Protein AF-A0A9X2XBE9-F1 (afdb_monomer_lite)

pLDDT: mean 87.56, std 12.22, range [35.25, 98.0]

Radius of gyration: 20.99 Å; chains: 1; bounding box: 51×31×58 Å

Foldseek 3Di:
DWAPLQLPFDDDPPTFADWFKWKDWPPRFIDTQHRRNDDDTDDPDDAQDKTWIAIDHDPPKDWSHDGTDIDGDHPDDDDDDTYIHGDAFEQEDECQQADPPALHGDPVNLVVLLVVLVVCVPSHLEYEYEHAYPDDPPVRSVSNSVSSVVSSQVSNVVVVDPYHRHYHYYYDHDDDDPDDSGDDPDD

Secondary structure (DSSP, 8-state):
-EE-TT-SSS--TTPPB--S-EEE-STT-EEE--TTS-------PPTT-EEEEEEEPPTTEEESS-SSEEEEPPSSPPP---EEEE-PEEEEE-GGGB-TTSSPBPHHHHHHHHHHHHHTTTT--EEEEEE-SS---HHHHHHHHHHHHHHHHHHHHHTT-SSPPEEEEEE------SS-SB-PPP-

Sequence (187 aa):
MYNDLNRNGVLDANEPGISGARVHAGMGLDVTTNENGRYTVECAAKPDTRIVVRLDLPAPYKSTTPNPVVVRVSDEMSVLLFGAALDPMQLRLWDETFRPGSIKLTNSALADLEKVVSMLRDGRSEVEIIYAGAERNPTLVLGRIRFVEEIVSALWRAQGEHWSLRITRQWRVEEHPPSMLLREPRP

Structure (mmCIF, N/CA/C/O backbone):
data_AF-A0A9X2XBE9-F1
#
_entry.id   AF-A0A9X2XBE9-F1
#
loop_
_atom_site.group_PDB
_atom_site.id
_atom_site.type_symbol
_atom_site.label_atom_id
_atom_site.label_alt_id
_atom_site.label_comp_id
_atom_site.label_asym_id
_atom_site.label_entity_id
_atom_site.label_seq_id
_atom_site.pdbx_PDB_ins_code
_atom_site.Cartn_x
_atom_site.Cartn_y
_atom_site.Cartn_z
_atom_site.occupancy
_atom_site.B_iso_or_equiv
_atom_site.auth_seq_id
_atom_site.auth_comp_id
_atom_site.auth_asym_id
_atom_site.auth_atom_id
_atom_site.pdbx_PDB_model_num
ATOM 1 N N . MET A 1 1 ? 5.656 -0.954 -16.568 1.00 94.00 1 MET A N 1
ATOM 2 C CA . MET A 1 1 ? 5.322 -0.448 -15.228 1.00 94.00 1 MET A CA 1
ATOM 3 C C . MET A 1 1 ? 3.956 -0.967 -14.854 1.00 94.00 1 MET A C 1
ATOM 5 O O . MET A 1 1 ? 3.081 -0.958 -15.712 1.00 94.00 1 MET A O 1
ATOM 9 N N . TYR A 1 2 ? 3.788 -1.428 -13.625 1.00 95.12 2 TYR A N 1
ATOM 10 C CA . TYR A 1 2 ? 2.564 -2.076 -13.174 1.00 95.12 2 TYR A CA 1
ATOM 11 C C . TYR A 1 2 ? 2.147 -1.575 -11.796 1.00 95.12 2 TYR A C 1
ATOM 13 O O . TYR A 1 2 ? 2.984 -1.120 -11.012 1.00 95.12 2 TYR A O 1
ATOM 21 N N . ASN A 1 3 ? 0.841 -1.621 -11.554 1.00 93.38 3 ASN A N 1
ATOM 22 C CA . ASN A 1 3 ? 0.240 -1.385 -10.258 1.00 93.38 3 ASN A CA 1
ATOM 23 C C . ASN A 1 3 ? 0.428 -2.645 -9.426 1.00 93.38 3 ASN A C 1
ATOM 25 O O . ASN A 1 3 ? -0.273 -3.628 -9.639 1.00 93.38 3 ASN A O 1
ATOM 29 N N . ASP A 1 4 ? 1.414 -2.599 -8.542 1.00 92.38 4 ASP A N 1
ATOM 30 C CA . ASP A 1 4 ? 1.784 -3.673 -7.634 1.00 92.38 4 ASP A CA 1
ATOM 31 C C . ASP A 1 4 ? 0.721 -3.778 -6.535 1.00 92.38 4 ASP A C 1
ATOM 33 O O . ASP A 1 4 ? 0.808 -3.159 -5.466 1.00 92.38 4 ASP A O 1
ATOM 37 N N . LEU A 1 5 ? -0.348 -4.502 -6.858 1.00 87.69 5 LEU A N 1
ATOM 38 C CA . LEU A 1 5 ? -1.578 -4.548 -6.082 1.00 87.69 5 LEU A CA 1
ATOM 39 C C . LEU A 1 5 ? -1.369 -5.252 -4.756 1.00 87.69 5 LEU A C 1
ATOM 41 O O . LEU A 1 5 ? -2.121 -4.985 -3.826 1.00 87.69 5 LEU A O 1
ATOM 45 N N . ASN A 1 6 ? -0.383 -6.137 -4.645 1.00 85.31 6 ASN A N 1
ATOM 46 C CA . ASN A 1 6 ? -0.073 -6.864 -3.415 1.00 85.31 6 ASN A CA 1
ATOM 47 C C . ASN A 1 6 ? 1.231 -6.389 -2.743 1.00 85.31 6 ASN A C 1
ATOM 49 O O . ASN A 1 6 ? 1.559 -6.859 -1.650 1.00 85.31 6 ASN A O 1
ATOM 53 N N . ARG A 1 7 ? 1.924 -5.416 -3.349 1.00 89.12 7 ARG A N 1
ATOM 54 C CA . ARG A 1 7 ? 3.155 -4.778 -2.861 1.00 89.12 7 ARG A CA 1
ATOM 55 C C . ARG A 1 7 ? 4.327 -5.752 -2.710 1.00 89.12 7 ARG A C 1
ATOM 57 O O . ARG A 1 7 ? 5.151 -5.573 -1.808 1.00 89.12 7 ARG A O 1
ATOM 64 N N . ASN A 1 8 ? 4.405 -6.781 -3.554 1.00 89.06 8 ASN A N 1
ATOM 65 C CA . ASN A 1 8 ? 5.462 -7.796 -3.500 1.00 89.06 8 ASN A CA 1
ATOM 66 C C . ASN A 1 8 ? 6.705 -7.441 -4.345 1.00 89.06 8 ASN A C 1
ATOM 68 O O . ASN A 1 8 ? 7.726 -8.125 -4.239 1.00 89.06 8 ASN A O 1
ATOM 72 N N . GLY A 1 9 ? 6.652 -6.373 -5.147 1.00 92.12 9 GLY A N 1
ATOM 73 C CA . GLY A 1 9 ? 7.750 -5.922 -6.001 1.00 92.12 9 GLY A CA 1
ATOM 74 C C . GLY A 1 9 ? 7.967 -6.768 -7.259 1.00 92.12 9 GLY A C 1
ATOM 75 O O . GLY A 1 9 ? 9.012 -6.642 -7.899 1.00 92.12 9 GLY A O 1
ATOM 76 N N . VAL A 1 10 ? 7.003 -7.610 -7.634 1.00 93.12 10 VAL A N 1
ATOM 77 C CA . VAL A 1 10 ? 7.029 -8.519 -8.790 1.00 93.12 10 VAL A CA 1
ATOM 78 C C . VAL A 1 10 ? 5.753 -8.322 -9.607 1.00 93.12 10 VAL A C 1
ATOM 80 O O . VAL A 1 10 ? 4.704 -8.078 -9.043 1.00 93.12 10 VAL A O 1
ATOM 83 N N . LEU A 1 11 ? 5.846 -8.388 -10.938 1.00 94.25 11 LEU A N 1
ATOM 84 C CA . LEU A 1 11 ? 4.671 -8.283 -11.805 1.00 94.25 11 LEU A CA 1
ATOM 85 C C . LEU A 1 11 ? 3.863 -9.585 -11.771 1.00 94.25 11 LEU A C 1
ATOM 87 O O . LEU A 1 11 ? 4.332 -10.606 -12.283 1.00 94.25 11 LEU A O 1
ATOM 91 N N . ASP A 1 12 ? 2.637 -9.519 -11.263 1.00 92.19 12 ASP A N 1
ATOM 92 C CA . ASP A 1 12 ? 1.672 -10.618 -11.284 1.00 92.19 12 ASP A CA 1
ATOM 93 C C . ASP A 1 12 ? 0.662 -10.499 -12.447 1.00 92.19 12 ASP A C 1
ATOM 95 O O . ASP A 1 12 ? 0.398 -9.425 -12.986 1.00 92.19 12 ASP A O 1
ATOM 99 N N . ALA A 1 13 ? 0.053 -11.622 -12.852 1.00 88.56 13 ALA A N 1
ATOM 100 C CA . ALA A 1 13 ? -0.793 -11.702 -14.056 1.00 88.56 13 ALA A CA 1
ATOM 101 C C . ALA A 1 13 ? -2.026 -10.772 -14.053 1.00 88.56 13 ALA A C 1
ATOM 103 O O . ALA A 1 13 ? -2.544 -10.441 -15.118 1.00 88.56 13 ALA A O 1
ATOM 104 N N . ASN A 1 14 ? -2.490 -10.359 -12.871 1.00 86.56 14 ASN A N 1
ATOM 105 C CA . ASN A 1 14 ? -3.687 -9.534 -12.686 1.00 86.56 14 ASN A CA 1
ATOM 106 C C . ASN A 1 14 ? -3.359 -8.079 -12.315 1.00 86.56 14 ASN A C 1
ATOM 108 O O . ASN A 1 14 ? -4.244 -7.341 -11.882 1.00 86.56 14 ASN A O 1
ATOM 112 N N . GLU A 1 15 ? -2.101 -7.666 -12.450 1.00 92.00 15 GLU A N 1
ATOM 113 C CA . GLU A 1 15 ? -1.667 -6.316 -12.111 1.00 92.00 15 GLU A CA 1
ATOM 114 C C . GLU A 1 15 ? -1.725 -5.396 -13.336 1.00 92.00 15 GLU A C 1
ATOM 116 O O . GLU A 1 15 ? -1.032 -5.629 -14.333 1.00 92.00 15 GLU A O 1
ATOM 121 N N . PRO A 1 16 ? -2.568 -4.347 -13.304 1.00 92.56 16 PRO A N 1
ATOM 122 C CA . PRO A 1 16 ? -2.737 -3.463 -14.445 1.00 92.56 16 PRO A CA 1
ATOM 123 C C . PRO A 1 16 ? -1.520 -2.556 -14.631 1.00 92.56 16 PRO A C 1
ATOM 125 O O . PRO A 1 16 ? -0.753 -2.289 -13.708 1.00 92.56 16 PRO A O 1
ATOM 128 N N . GLY A 1 17 ? -1.358 -2.020 -15.838 1.00 94.19 17 GLY A N 1
ATOM 129 C CA . GLY A 1 17 ? -0.353 -0.997 -16.100 1.00 94.19 17 GLY A CA 1
ATOM 130 C C . GLY A 1 17 ? -0.680 0.341 -15.431 1.00 94.19 17 GLY A C 1
ATOM 131 O O . GLY A 1 17 ? -1.844 0.676 -15.228 1.00 94.19 17 GLY A O 1
ATOM 132 N N . ILE A 1 18 ? 0.352 1.135 -15.132 1.00 94.06 18 ILE A N 1
ATOM 133 C CA . ILE A 1 18 ? 0.186 2.519 -14.660 1.00 94.06 18 ILE A CA 1
ATOM 134 C C . ILE A 1 18 ? 0.543 3.491 -15.782 1.00 94.06 18 ILE A C 1
ATOM 136 O O . ILE A 1 18 ? 1.690 3.532 -16.233 1.00 94.06 18 ILE A O 1
ATOM 140 N N . SER A 1 19 ? -0.431 4.299 -16.191 1.00 94.94 19 SER A N 1
ATOM 141 C CA . SER A 1 19 ? -0.271 5.368 -17.182 1.00 94.94 19 SER A CA 1
ATOM 142 C C . SER A 1 19 ? 0.306 6.648 -16.576 1.00 94.94 19 SER A C 1
ATOM 144 O O . SER A 1 19 ? 0.111 6.926 -15.392 1.00 94.94 19 SER A O 1
ATOM 146 N N . GLY A 1 20 ? 0.987 7.454 -17.394 1.00 94.69 20 GLY A N 1
ATOM 147 C CA . GLY A 1 20 ? 1.399 8.811 -17.024 1.00 94.69 20 GLY A CA 1
ATOM 148 C C . GLY A 1 20 ? 2.655 8.915 -16.151 1.00 94.69 20 GLY A C 1
ATOM 149 O O . GLY A 1 20 ? 3.019 10.020 -15.751 1.00 94.69 20 GLY A O 1
ATOM 150 N N . ALA A 1 21 ? 3.343 7.810 -15.862 1.00 95.31 21 ALA A N 1
ATOM 151 C CA . ALA A 1 21 ? 4.618 7.848 -15.153 1.00 95.31 21 ALA A CA 1
ATOM 152 C C . ALA A 1 21 ? 5.744 8.279 -16.093 1.00 95.31 21 ALA A C 1
ATOM 154 O O . ALA A 1 21 ? 5.842 7.779 -17.216 1.00 95.31 21 ALA A O 1
ATOM 155 N N . ARG A 1 22 ? 6.612 9.186 -15.631 1.00 95.62 22 ARG A N 1
ATOM 156 C CA . ARG A 1 22 ? 7.767 9.644 -16.412 1.00 95.62 22 ARG A CA 1
ATOM 157 C C . ARG A 1 22 ? 8.983 8.777 -16.117 1.00 95.62 22 ARG A C 1
ATOM 159 O O . ARG A 1 22 ? 9.351 8.577 -14.961 1.00 95.62 22 ARG A O 1
ATOM 166 N N . VAL A 1 23 ? 9.606 8.270 -17.172 1.00 95.06 23 VAL A N 1
ATOM 167 C CA . VAL A 1 23 ? 10.821 7.459 -17.128 1.00 95.06 23 VAL A CA 1
ATOM 168 C C . VAL A 1 23 ? 11.971 8.301 -17.654 1.00 95.06 23 VAL A C 1
ATOM 170 O O . VAL A 1 23 ? 11.944 8.721 -18.806 1.00 95.06 23 VAL A O 1
ATOM 173 N N . HIS A 1 24 ? 12.979 8.501 -16.813 1.00 93.88 24 HIS A N 1
ATOM 174 C CA . HIS A 1 24 ? 14.197 9.238 -17.122 1.00 93.88 24 HIS A CA 1
ATOM 175 C C . HIS A 1 24 ? 15.347 8.245 -17.255 1.00 93.88 24 HIS A C 1
ATOM 177 O O . HIS A 1 24 ? 15.748 7.642 -16.260 1.00 93.88 24 HIS A O 1
ATOM 183 N N . ALA A 1 25 ? 15.885 8.063 -18.456 1.00 89.69 25 ALA A N 1
ATOM 184 C CA . ALA A 1 25 ? 16.880 7.032 -18.763 1.00 89.69 25 ALA A CA 1
ATOM 185 C C . ALA A 1 25 ? 18.279 7.603 -19.057 1.00 89.69 25 ALA A C 1
ATOM 187 O O . ALA A 1 25 ? 19.034 7.068 -19.869 1.00 89.69 25 ALA A O 1
ATOM 188 N N . GLY A 1 26 ? 18.629 8.702 -18.381 1.00 82.50 26 GLY A N 1
ATOM 189 C CA . GLY A 1 26 ? 19.879 9.427 -18.602 1.00 82.50 26 GLY A CA 1
ATOM 190 C C . GLY A 1 26 ? 19.928 10.134 -19.961 1.00 82.50 26 GLY A C 1
ATOM 191 O O . GLY A 1 26 ? 19.061 9.962 -20.809 1.00 82.50 26 GLY A O 1
ATOM 192 N N . MET A 1 27 ? 20.943 10.980 -20.160 1.00 75.38 27 MET A N 1
ATOM 193 C CA . MET A 1 27 ? 21.210 11.662 -21.444 1.00 75.38 27 MET A CA 1
ATOM 194 C C . MET A 1 27 ? 20.025 12.477 -22.017 1.00 75.38 27 MET A C 1
ATOM 196 O O . MET A 1 27 ? 19.969 12.710 -23.218 1.00 75.38 27 MET A O 1
ATOM 200 N N . GLY A 1 28 ? 19.092 12.925 -21.167 1.00 78.31 28 GLY A N 1
ATOM 201 C CA . GLY A 1 28 ? 17.896 13.672 -21.584 1.00 78.31 28 GLY A CA 1
ATOM 202 C C . GLY A 1 28 ? 16.789 12.816 -22.213 1.00 78.31 28 GLY A C 1
ATOM 203 O O . GLY A 1 28 ? 15.875 13.367 -22.820 1.00 78.31 28 GLY A O 1
ATOM 204 N N . LEU A 1 29 ? 16.873 11.488 -22.098 1.00 84.06 29 LEU A N 1
ATOM 205 C CA . LEU A 1 29 ? 15.866 10.563 -22.606 1.00 84.06 29 LEU A CA 1
ATOM 206 C C . LEU A 1 29 ? 14.723 10.419 -21.600 1.00 84.06 29 LEU A C 1
ATOM 208 O O . LEU A 1 29 ? 14.830 9.662 -20.630 1.00 84.06 29 LEU A O 1
ATOM 212 N N . ASP A 1 30 ? 13.631 11.126 -21.880 1.00 91.38 30 ASP A N 1
ATOM 213 C CA . ASP A 1 30 ? 12.431 11.142 -21.054 1.00 91.38 30 ASP A CA 1
ATOM 214 C C . ASP A 1 30 ? 11.234 10.618 -21.853 1.00 91.38 30 ASP A C 1
ATOM 216 O O . ASP A 1 30 ? 10.893 11.144 -22.912 1.00 91.38 30 ASP A O 1
ATOM 220 N N . VAL A 1 31 ? 10.570 9.584 -21.336 1.00 95.00 31 VAL A N 1
ATOM 221 C CA . VAL A 1 31 ? 9.348 9.020 -21.932 1.00 95.00 31 VAL A CA 1
ATOM 222 C C . VAL A 1 31 ? 8.257 8.875 -20.883 1.00 95.00 31 VAL A C 1
ATOM 224 O O . VAL A 1 31 ? 8.526 8.879 -19.685 1.00 95.00 31 VAL A O 1
ATOM 227 N N . THR A 1 32 ? 7.007 8.762 -21.321 1.00 96.00 32 THR A N 1
ATOM 228 C CA . THR A 1 32 ? 5.857 8.572 -20.428 1.00 96.00 32 THR A CA 1
ATOM 229 C C . THR A 1 32 ? 5.217 7.218 -20.691 1.00 96.00 32 THR A C 1
ATOM 231 O O . THR A 1 32 ? 5.114 6.792 -21.842 1.00 96.00 32 THR A O 1
ATOM 234 N N . THR A 1 33 ? 4.809 6.526 -19.631 1.00 96.69 33 THR A N 1
ATOM 235 C CA . THR A 1 33 ? 4.094 5.258 -19.765 1.00 96.69 33 THR A CA 1
ATOM 236 C C . THR A 1 33 ? 2.726 5.466 -20.408 1.00 96.69 33 THR A C 1
ATOM 238 O O . THR A 1 33 ? 2.011 6.419 -20.094 1.00 96.69 33 THR A O 1
ATOM 241 N N . ASN A 1 34 ? 2.354 4.564 -21.316 1.00 95.88 34 ASN A N 1
ATOM 242 C CA . ASN A 1 34 ? 1.028 4.569 -21.930 1.00 95.88 34 ASN A CA 1
ATOM 243 C C . ASN A 1 34 ? -0.044 3.980 -20.994 1.00 95.88 34 ASN A C 1
ATOM 245 O O . ASN A 1 34 ? 0.253 3.561 -19.877 1.00 95.88 34 ASN A O 1
ATOM 249 N N . GLU A 1 35 ? -1.282 3.880 -21.481 1.00 94.12 35 GLU A N 1
ATOM 250 C CA . GLU A 1 35 ? -2.437 3.339 -20.742 1.00 94.12 35 GLU A CA 1
ATOM 251 C C . GLU A 1 35 ? -2.203 1.940 -20.151 1.00 94.12 35 GLU A C 1
ATOM 253 O O . GLU A 1 35 ? -2.732 1.617 -19.095 1.00 94.12 35 GLU A O 1
ATOM 258 N N . ASN A 1 36 ? -1.347 1.136 -20.787 1.00 94.31 36 ASN A N 1
ATOM 259 C CA . ASN A 1 36 ? -0.982 -0.208 -20.338 1.00 94.31 36 ASN A CA 1
ATOM 260 C C . ASN A 1 36 ? 0.325 -0.235 -19.529 1.00 94.31 36 ASN A C 1
ATOM 262 O O . ASN A 1 36 ? 0.920 -1.296 -19.341 1.00 94.31 36 ASN A O 1
ATOM 266 N N . GLY A 1 37 ? 0.835 0.920 -19.095 1.00 95.12 37 GLY A N 1
ATOM 267 C CA . GLY A 1 37 ? 2.080 1.034 -18.339 1.00 95.12 37 GLY A CA 1
ATOM 268 C C . GLY A 1 37 ? 3.347 0.697 -19.129 1.00 95.12 37 GLY A C 1
ATOM 269 O O . GLY A 1 37 ? 4.418 0.515 -18.538 1.00 95.12 37 GLY A O 1
ATOM 270 N N . ARG A 1 38 ? 3.257 0.584 -20.459 1.00 95.88 38 ARG A N 1
ATOM 271 C CA . ARG A 1 38 ? 4.398 0.295 -21.338 1.00 95.88 38 ARG A CA 1
ATOM 272 C C . ARG A 1 38 ? 5.122 1.584 -21.706 1.00 95.88 38 ARG A C 1
ATOM 274 O O . ARG A 1 38 ? 4.502 2.631 -21.859 1.00 95.88 38 ARG A O 1
ATOM 281 N N . TYR A 1 39 ? 6.431 1.480 -21.877 1.00 94.56 39 TYR A N 1
ATOM 282 C CA . TYR A 1 39 ? 7.299 2.553 -22.345 1.00 94.56 39 TYR A CA 1
ATOM 283 C C . TYR A 1 39 ? 8.453 1.943 -23.142 1.00 94.56 39 TYR A C 1
ATOM 285 O O . TYR A 1 39 ? 8.741 0.749 -23.036 1.00 94.56 39 TYR A O 1
ATOM 293 N N . THR A 1 40 ? 9.114 2.750 -23.961 1.00 93.38 40 THR A N 1
ATOM 294 C CA . THR A 1 40 ? 10.304 2.342 -24.711 1.00 93.38 40 THR A CA 1
ATOM 295 C C . THR A 1 40 ? 11.242 3.527 -24.765 1.00 93.38 40 THR A C 1
ATOM 297 O O . THR A 1 40 ? 10.805 4.639 -25.038 1.00 93.38 40 THR A O 1
ATOM 300 N N . VAL A 1 41 ? 12.511 3.289 -24.455 1.00 89.94 41 VAL A N 1
ATOM 301 C CA . VAL A 1 41 ? 13.565 4.295 -24.538 1.00 89.94 41 VAL A CA 1
ATOM 302 C C . VAL A 1 41 ? 14.552 3.829 -25.590 1.00 89.94 41 VAL A C 1
ATOM 304 O O . VAL A 1 41 ? 15.154 2.766 -25.443 1.00 89.94 41 VAL A O 1
ATOM 307 N N . GLU A 1 42 ? 14.742 4.639 -26.622 1.00 88.38 42 GLU A N 1
ATOM 308 C CA . GLU A 1 42 ? 15.812 4.437 -27.590 1.00 88.38 42 GLU A CA 1
ATOM 309 C C . GLU A 1 42 ? 17.106 5.021 -27.019 1.00 88.38 42 GLU A C 1
ATOM 311 O O . GLU A 1 42 ? 17.259 6.234 -26.886 1.00 88.38 42 GLU A O 1
ATOM 316 N N . CYS A 1 43 ? 18.029 4.147 -26.618 1.00 83.38 43 CYS A N 1
ATOM 317 C CA . CYS A 1 43 ? 19.303 4.547 -26.036 1.00 83.38 43 CYS A CA 1
ATOM 318 C C . CYS A 1 43 ? 20.424 4.368 -27.062 1.00 83.38 43 CYS A C 1
ATOM 320 O O . CYS A 1 43 ? 20.723 3.251 -27.468 1.00 83.38 43 CYS A O 1
ATOM 322 N N . ALA A 1 44 ? 21.079 5.465 -27.446 1.00 83.94 44 ALA A N 1
ATOM 323 C CA . ALA A 1 44 ? 22.228 5.444 -28.357 1.00 83.94 44 ALA A CA 1
ATOM 324 C C . ALA A 1 44 ? 23.575 5.200 -27.641 1.00 83.94 44 ALA A C 1
ATOM 326 O O . ALA A 1 44 ? 24.642 5.374 -28.235 1.00 83.94 44 ALA A O 1
ATOM 327 N N . ALA A 1 45 ? 23.554 4.861 -26.349 1.00 86.00 45 ALA A N 1
ATOM 328 C CA . ALA A 1 45 ? 24.769 4.570 -25.599 1.00 86.00 45 ALA A CA 1
ATOM 329 C C . ALA A 1 45 ? 25.420 3.270 -26.090 1.00 86.00 45 ALA A C 1
ATOM 331 O O . ALA A 1 45 ? 24.749 2.348 -26.549 1.00 86.00 45 ALA A O 1
ATOM 332 N N . LYS A 1 46 ? 26.748 3.185 -25.966 1.00 88.69 46 LYS A N 1
ATOM 333 C CA . LYS A 1 46 ? 27.478 1.968 -26.332 1.00 88.69 46 LYS A CA 1
ATOM 334 C C . LYS A 1 46 ? 27.103 0.812 -25.392 1.00 88.69 46 LYS A C 1
ATOM 336 O O . LYS A 1 46 ? 26.876 1.070 -24.204 1.00 88.69 46 LYS A O 1
ATOM 341 N N . PRO A 1 47 ? 27.139 -0.438 -25.872 1.00 90.00 47 PRO A N 1
ATOM 342 C CA . PRO A 1 47 ? 27.087 -1.623 -25.019 1.00 90.00 47 PRO A CA 1
ATOM 343 C C . PRO A 1 47 ? 28.078 -1.524 -23.849 1.00 90.00 47 PRO A C 1
ATOM 345 O O . PRO A 1 47 ? 29.093 -0.830 -23.941 1.00 90.00 47 PRO A O 1
ATOM 348 N N . ASP A 1 48 ? 27.747 -2.159 -22.726 1.00 89.25 48 ASP A N 1
ATOM 349 C CA . ASP A 1 48 ? 28.452 -2.079 -21.437 1.00 89.25 48 ASP A CA 1
ATOM 350 C C . ASP A 1 48 ? 28.436 -0.705 -20.734 1.00 89.25 48 ASP A C 1
ATOM 352 O O . ASP A 1 48 ? 28.873 -0.594 -19.581 1.00 89.25 48 ASP A O 1
ATOM 356 N N . THR A 1 49 ? 27.863 0.339 -21.346 1.00 91.12 49 THR A N 1
ATOM 357 C CA . THR A 1 49 ? 27.652 1.626 -20.665 1.00 91.12 49 THR A CA 1
ATOM 358 C C . THR A 1 49 ? 26.649 1.451 -19.528 1.00 91.12 49 THR A C 1
ATOM 360 O O . THR A 1 49 ? 25.573 0.883 -19.710 1.00 91.12 49 THR A O 1
ATOM 363 N N . ARG A 1 50 ? 26.974 1.962 -18.336 1.00 91.56 50 ARG A N 1
ATOM 364 C CA . ARG A 1 50 ? 26.024 2.029 -17.219 1.00 91.56 50 ARG A CA 1
ATOM 365 C C . ARG A 1 50 ? 25.209 3.312 -17.307 1.00 91.56 50 ARG A C 1
ATOM 367 O O . A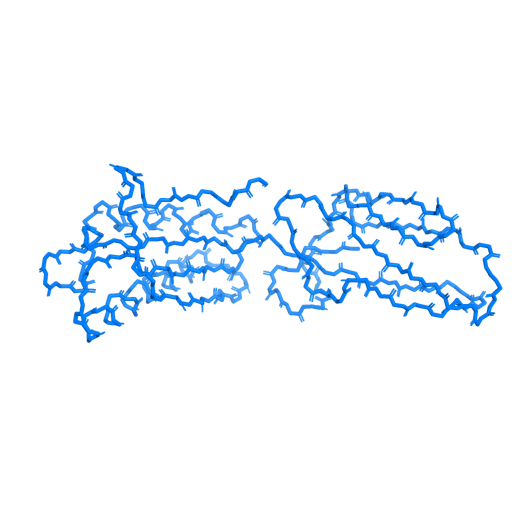RG A 1 50 ? 25.781 4.398 -17.281 1.00 91.56 50 ARG A O 1
ATOM 374 N N . ILE A 1 51 ? 23.891 3.175 -17.346 1.00 91.06 51 ILE A N 1
ATOM 375 C CA . ILE A 1 51 ? 22.942 4.287 -17.293 1.00 91.06 51 ILE A CA 1
ATOM 376 C C . ILE A 1 51 ? 22.081 4.185 -16.035 1.00 91.06 51 ILE A C 1
ATOM 378 O O . ILE A 1 51 ? 21.835 3.094 -15.517 1.00 91.06 51 ILE A O 1
ATOM 382 N N . VAL A 1 52 ? 21.632 5.331 -15.531 1.00 92.25 52 VAL A N 1
ATOM 383 C CA . VAL A 1 52 ? 20.674 5.401 -14.424 1.00 92.25 52 VAL A CA 1
ATOM 384 C C . VAL A 1 52 ? 19.287 5.593 -15.015 1.00 92.25 52 VAL A C 1
ATOM 386 O O . VAL A 1 52 ? 19.071 6.537 -15.774 1.00 92.25 52 VAL A O 1
ATOM 389 N N . VAL A 1 53 ? 18.357 4.716 -14.648 1.00 93.06 53 VAL A N 1
ATOM 390 C CA . VAL A 1 53 ? 16.942 4.840 -14.992 1.00 93.06 53 VAL A CA 1
ATOM 391 C C . VAL A 1 53 ? 16.165 5.186 -13.728 1.00 93.06 53 VAL A C 1
ATOM 393 O O . VAL A 1 53 ? 16.256 4.491 -12.715 1.00 93.06 53 VAL A O 1
ATOM 396 N N . ARG A 1 54 ? 15.423 6.288 -13.774 1.00 93.50 54 ARG A N 1
ATOM 397 C CA . ARG A 1 54 ? 14.659 6.842 -12.653 1.00 93.50 54 ARG A CA 1
ATOM 398 C C . ARG A 1 54 ? 13.206 7.030 -13.062 1.00 93.50 54 ARG A C 1
ATOM 400 O O . ARG A 1 54 ? 12.932 7.442 -14.187 1.00 93.50 54 ARG A O 1
ATOM 407 N N . LEU A 1 55 ? 12.292 6.775 -12.134 1.00 93.56 55 LEU A N 1
ATOM 408 C CA . LEU A 1 55 ? 10.867 7.026 -12.317 1.00 93.56 55 LEU A CA 1
ATOM 409 C C . LEU A 1 55 ? 10.415 8.239 -11.519 1.00 93.56 55 LEU A C 1
ATOM 411 O O . LEU A 1 55 ? 10.713 8.336 -10.326 1.00 93.56 55 LEU A O 1
ATOM 415 N N . ASP A 1 56 ? 9.614 9.077 -12.165 1.00 93.69 56 ASP A N 1
ATOM 416 C CA . ASP A 1 56 ? 8.716 10.022 -11.514 1.00 93.69 56 ASP A CA 1
ATOM 417 C C . ASP A 1 56 ? 7.285 9.489 -11.618 1.00 93.69 56 ASP A C 1
ATOM 419 O O . ASP A 1 56 ? 6.705 9.387 -12.703 1.00 93.69 56 ASP A O 1
ATOM 423 N N . LEU A 1 57 ? 6.739 9.106 -10.465 1.00 93.06 57 LEU A N 1
ATOM 424 C CA . LEU A 1 57 ? 5.420 8.496 -10.341 1.00 93.06 57 LEU A CA 1
ATOM 425 C C . LEU A 1 57 ? 4.341 9.574 -10.185 1.00 93.06 57 LEU A C 1
ATOM 427 O O . LEU A 1 57 ? 4.562 10.535 -9.441 1.00 93.06 57 LEU A O 1
ATOM 431 N N . PRO A 1 58 ? 3.165 9.423 -10.819 1.00 89.75 58 PRO A N 1
ATOM 432 C CA . PRO A 1 58 ? 2.028 10.275 -10.510 1.00 89.75 58 PRO A CA 1
ATOM 433 C C . PRO A 1 58 ? 1.574 10.019 -9.069 1.00 89.75 58 PRO A C 1
ATOM 435 O O . PRO A 1 58 ? 1.514 8.873 -8.616 1.00 89.75 58 PRO A O 1
ATOM 438 N N . ALA A 1 59 ? 1.227 11.080 -8.342 1.00 85.69 59 ALA A N 1
ATOM 439 C CA . ALA A 1 59 ? 0.573 10.919 -7.050 1.00 85.69 59 ALA A CA 1
ATOM 440 C C . ALA A 1 59 ? -0.752 10.144 -7.231 1.00 85.69 59 ALA A C 1
ATOM 442 O O . ALA A 1 59 ? -1.434 10.342 -8.240 1.00 85.69 59 ALA A O 1
ATOM 443 N N . PRO A 1 60 ? -1.133 9.260 -6.292 1.00 88.38 60 PRO A N 1
ATOM 444 C CA . PRO A 1 60 ? -0.492 8.973 -5.005 1.00 88.38 60 PRO A CA 1
ATOM 445 C C . PRO A 1 60 ? 0.363 7.683 -5.021 1.00 88.38 60 PRO A C 1
ATOM 447 O O . PRO A 1 60 ? 0.439 6.977 -4.015 1.00 88.38 60 PRO A O 1
ATOM 450 N N . TYR A 1 61 ? 0.972 7.317 -6.155 1.00 90.25 61 TYR A N 1
ATOM 451 C CA . TYR A 1 61 ? 1.775 6.094 -6.253 1.00 90.25 61 TYR A CA 1
ATOM 452 C C . TYR A 1 61 ? 3.159 6.236 -5.607 1.00 90.25 61 TYR A C 1
ATOM 454 O O . TYR A 1 61 ? 3.825 7.270 -5.713 1.00 90.25 61 TYR A O 1
ATOM 462 N N . LYS A 1 62 ? 3.635 5.143 -5.003 1.00 91.38 62 LYS A N 1
ATOM 463 C CA . LYS A 1 62 ? 5.010 4.957 -4.522 1.00 91.38 62 LYS A CA 1
ATOM 464 C C . LYS A 1 62 ? 5.627 3.716 -5.139 1.00 91.38 62 LYS A C 1
ATOM 466 O O . LYS A 1 62 ? 4.943 2.725 -5.370 1.00 91.38 62 LYS A O 1
ATOM 471 N N . SER A 1 63 ? 6.932 3.776 -5.379 1.00 93.81 63 SER A N 1
ATOM 472 C CA . SER A 1 63 ? 7.685 2.668 -5.964 1.00 93.81 63 SER A CA 1
ATOM 473 C C . SER A 1 63 ? 7.741 1.499 -4.985 1.00 93.81 63 SER A C 1
ATOM 475 O O . SER A 1 63 ? 8.074 1.697 -3.817 1.00 93.81 63 SER A O 1
ATOM 477 N N . THR A 1 64 ? 7.452 0.295 -5.466 1.00 93.62 64 THR A N 1
ATOM 478 C CA . THR A 1 64 ? 7.638 -0.962 -4.724 1.00 93.62 64 THR A CA 1
ATOM 479 C C . THR A 1 64 ? 8.867 -1.729 -5.210 1.00 93.62 64 THR A C 1
ATOM 481 O O . THR A 1 64 ? 9.450 -2.512 -4.466 1.00 93.62 64 THR A O 1
ATOM 484 N N . THR A 1 65 ? 9.336 -1.433 -6.423 1.00 95.06 65 THR A N 1
ATOM 485 C CA . THR A 1 65 ? 10.659 -1.830 -6.923 1.00 95.06 65 THR A CA 1
ATOM 486 C C . THR A 1 65 ? 11.716 -0.759 -6.619 1.00 95.06 65 THR A C 1
ATOM 488 O O . THR A 1 65 ? 11.354 0.397 -6.371 1.00 95.06 65 THR A O 1
ATOM 491 N N . PRO A 1 66 ? 13.026 -1.075 -6.679 1.00 95.25 66 PRO A N 1
ATOM 492 C CA . PRO A 1 66 ? 14.074 -0.065 -6.549 1.00 95.25 66 PRO A CA 1
ATOM 493 C C . PRO A 1 66 ? 13.894 1.092 -7.546 1.00 95.25 66 PRO A C 1
ATOM 495 O O . PRO A 1 66 ? 13.605 0.875 -8.721 1.00 95.25 66 PRO A O 1
ATOM 498 N N . ASN A 1 67 ? 14.066 2.326 -7.073 1.00 93.69 67 ASN A N 1
ATOM 499 C CA . ASN A 1 67 ? 14.035 3.538 -7.890 1.00 93.69 67 ASN A CA 1
ATOM 500 C C . ASN A 1 67 ? 14.972 4.587 -7.253 1.00 93.69 67 ASN A C 1
ATOM 502 O O . ASN A 1 67 ? 14.709 4.996 -6.120 1.00 93.69 67 ASN A O 1
ATOM 506 N N . PRO A 1 68 ? 16.050 5.027 -7.933 1.00 94.12 68 PRO A N 1
ATOM 507 C CA . PRO A 1 68 ? 16.447 4.669 -9.300 1.00 94.12 68 PRO A CA 1
ATOM 508 C C . PRO A 1 68 ? 17.108 3.283 -9.406 1.00 94.12 68 PRO A C 1
ATOM 510 O O . PRO A 1 68 ? 17.536 2.704 -8.409 1.00 94.12 68 PRO A O 1
ATOM 513 N N . VAL A 1 69 ? 17.247 2.781 -10.636 1.00 93.31 69 VAL A N 1
ATOM 514 C CA . VAL A 1 69 ? 18.023 1.574 -10.970 1.00 93.31 69 VAL A CA 1
ATOM 515 C C . VAL A 1 69 ? 19.207 1.915 -11.867 1.00 93.31 69 VAL A C 1
ATOM 517 O O . VAL A 1 69 ? 19.138 2.819 -12.698 1.00 93.31 69 VAL A O 1
ATOM 520 N N . VAL A 1 70 ? 20.301 1.170 -11.718 1.00 92.56 70 VAL A N 1
ATOM 521 C CA . VAL A 1 70 ? 21.455 1.244 -12.621 1.00 92.56 70 VAL A CA 1
ATOM 522 C C . VAL A 1 70 ? 21.396 0.058 -13.566 1.00 92.56 70 VAL A C 1
ATOM 524 O O . VAL A 1 70 ? 21.362 -1.088 -13.122 1.00 92.56 70 VAL A O 1
ATOM 527 N N . VAL A 1 71 ? 21.412 0.333 -14.864 1.00 90.88 71 VAL A N 1
ATOM 528 C CA . VAL A 1 71 ? 21.299 -0.676 -15.917 1.00 90.88 71 VAL A CA 1
ATOM 529 C C . VAL A 1 71 ? 22.542 -0.619 -16.780 1.00 90.88 71 VAL A C 1
ATOM 531 O O . VAL A 1 71 ? 23.058 0.455 -17.087 1.00 90.88 71 VAL A O 1
ATOM 534 N N . ARG A 1 72 ? 23.048 -1.790 -17.151 1.00 91.44 72 ARG A N 1
ATOM 535 C CA . ARG A 1 72 ? 24.103 -1.915 -18.148 1.00 91.44 72 ARG A CA 1
ATOM 536 C C . ARG A 1 72 ? 23.441 -2.072 -19.511 1.00 91.44 72 ARG A C 1
ATOM 538 O O . ARG A 1 72 ? 22.643 -2.985 -19.682 1.00 91.44 72 ARG A O 1
ATOM 545 N N . VAL A 1 73 ? 23.774 -1.193 -20.448 1.00 88.25 73 VAL A N 1
ATOM 546 C CA . VAL A 1 73 ? 23.265 -1.252 -21.819 1.00 88.25 73 VAL A CA 1
ATOM 547 C C . VAL A 1 73 ? 23.783 -2.522 -22.489 1.00 88.25 73 VAL A C 1
ATOM 549 O O . VAL A 1 73 ? 24.977 -2.819 -22.432 1.00 88.25 73 VAL A O 1
ATOM 552 N N . SER A 1 74 ? 22.865 -3.271 -23.087 1.00 87.44 74 SER A N 1
ATOM 553 C CA . SER A 1 74 ? 23.126 -4.475 -23.874 1.00 87.44 74 SER A CA 1
ATOM 554 C C . SER A 1 74 ? 23.112 -4.163 -25.370 1.00 87.44 74 SER A C 1
ATOM 556 O O . SER A 1 74 ? 22.550 -3.152 -25.784 1.00 87.44 74 SER A O 1
ATOM 558 N N . ASP A 1 75 ? 23.682 -5.058 -26.178 1.00 85.19 75 ASP A N 1
ATOM 559 C CA . ASP A 1 75 ? 23.526 -5.041 -27.643 1.00 85.19 75 ASP A CA 1
ATOM 560 C C . ASP A 1 75 ? 22.076 -5.312 -28.088 1.00 85.19 75 ASP A C 1
ATOM 562 O O . ASP A 1 75 ? 21.673 -4.967 -29.197 1.00 85.19 75 ASP A O 1
ATOM 566 N N . GLU A 1 76 ? 21.286 -5.927 -27.208 1.00 86.31 76 GLU A N 1
ATOM 567 C CA . GLU A 1 76 ? 19.880 -6.266 -27.416 1.00 86.31 76 GLU A CA 1
ATOM 568 C C . GLU A 1 76 ? 18.946 -5.398 -26.560 1.00 86.31 76 GLU A C 1
ATOM 570 O O . GLU A 1 76 ? 19.376 -4.604 -25.719 1.00 86.31 76 GLU A O 1
ATOM 575 N N . MET A 1 77 ? 17.635 -5.574 -26.738 1.00 85.50 77 MET A N 1
ATOM 576 C CA . MET A 1 77 ? 16.628 -4.887 -25.935 1.00 85.50 77 MET A CA 1
ATOM 577 C C . MET A 1 77 ? 16.646 -5.378 -24.480 1.00 85.50 77 MET A C 1
ATOM 579 O O . MET A 1 77 ? 16.404 -6.547 -24.194 1.00 85.50 77 MET A O 1
ATOM 583 N N . SER A 1 78 ? 16.857 -4.454 -23.543 1.00 86.69 78 SER A N 1
ATOM 584 C CA . SER A 1 78 ? 16.681 -4.699 -22.110 1.00 86.69 78 SER A CA 1
ATOM 585 C C . SER A 1 78 ? 15.226 -4.468 -21.687 1.00 86.69 78 SER A C 1
ATOM 587 O O . SER A 1 78 ? 14.629 -3.447 -22.031 1.00 86.69 78 SER A O 1
ATOM 589 N N . VAL A 1 79 ? 14.664 -5.381 -20.888 1.00 89.94 79 VAL A N 1
ATOM 590 C CA . VAL A 1 79 ? 13.339 -5.210 -20.268 1.00 89.94 79 VAL A CA 1
ATOM 591 C C . VAL A 1 79 ? 13.511 -4.794 -18.814 1.00 89.94 79 VAL A C 1
ATOM 593 O O . VAL A 1 79 ? 14.143 -5.493 -18.027 1.00 89.94 79 VAL A O 1
ATOM 596 N N . LEU A 1 80 ? 12.913 -3.662 -18.451 1.00 92.19 80 LEU A N 1
ATOM 597 C CA . LEU A 1 80 ? 12.858 -3.172 -17.079 1.00 92.19 80 LEU A CA 1
ATOM 598 C C . LEU A 1 80 ? 11.401 -3.165 -16.620 1.00 92.19 80 LEU A C 1
ATOM 600 O O . LEU A 1 80 ? 10.531 -2.568 -17.259 1.00 92.19 80 LEU A O 1
ATOM 604 N N . LEU A 1 81 ? 11.140 -3.850 -15.512 1.00 94.75 81 LEU A N 1
ATOM 605 C CA . LEU A 1 81 ? 9.834 -3.882 -14.872 1.00 94.75 81 LEU A CA 1
ATOM 606 C C . LEU A 1 81 ? 9.906 -3.048 -13.600 1.00 94.75 81 LEU A C 1
ATOM 608 O O . LEU A 1 81 ? 10.769 -3.260 -12.754 1.00 94.75 81 LEU A O 1
ATOM 612 N N . PHE A 1 82 ? 8.990 -2.096 -13.495 1.00 95.81 82 PHE A N 1
ATOM 613 C CA . PHE A 1 82 ? 8.856 -1.234 -12.335 1.00 95.81 82 PHE A CA 1
ATOM 614 C C . PHE A 1 82 ? 7.469 -1.401 -11.735 1.00 95.81 82 PHE A C 1
ATOM 616 O O . PHE A 1 82 ? 6.476 -1.226 -12.451 1.00 95.81 82 PHE A O 1
ATOM 623 N N . GLY A 1 83 ? 7.436 -1.721 -10.448 1.00 95.31 83 GLY A N 1
ATOM 624 C CA . GLY A 1 83 ? 6.228 -1.825 -9.645 1.00 95.31 83 GLY A CA 1
ATOM 625 C C . GLY A 1 83 ? 6.009 -0.550 -8.844 1.00 95.31 83 GLY A C 1
ATOM 626 O O . GLY A 1 83 ? 6.957 0.055 -8.326 1.00 95.31 83 GLY A O 1
ATOM 627 N N . ALA A 1 84 ? 4.755 -0.128 -8.752 1.00 94.81 84 ALA A N 1
ATOM 628 C CA . ALA A 1 84 ? 4.341 0.930 -7.849 1.00 94.81 84 ALA A CA 1
ATOM 629 C C . ALA A 1 84 ? 2.955 0.634 -7.283 1.00 94.81 84 ALA A C 1
ATOM 631 O O . ALA A 1 84 ? 2.126 0.053 -7.967 1.00 94.81 84 ALA A O 1
ATOM 632 N N . ALA A 1 85 ? 2.689 1.088 -6.066 1.00 91.56 85 ALA A N 1
ATOM 633 C CA . ALA A 1 85 ? 1.404 0.920 -5.399 1.00 91.56 85 ALA A CA 1
ATOM 634 C C . ALA A 1 85 ? 0.909 2.261 -4.852 1.00 91.56 85 ALA A C 1
ATOM 636 O O . ALA A 1 85 ? 1.710 3.133 -4.509 1.00 91.56 85 ALA A O 1
ATOM 637 N N . LEU A 1 86 ?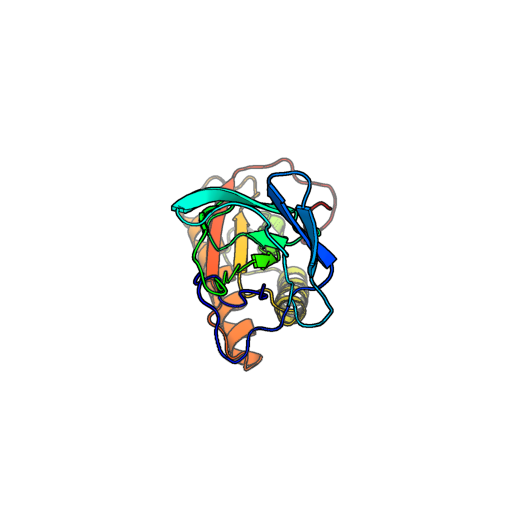 -0.408 2.433 -4.756 1.00 88.81 86 LEU A N 1
ATOM 638 C CA . LEU A 1 86 ? -1.025 3.600 -4.114 1.00 88.81 86 LEU A CA 1
ATOM 639 C C . LEU A 1 86 ? -0.625 3.666 -2.640 1.00 88.81 86 LEU A C 1
ATOM 641 O O . LEU A 1 86 ? -0.650 2.624 -1.991 1.00 88.81 86 LEU A O 1
ATOM 645 N N . ASP A 1 87 ? -0.336 4.852 -2.095 1.00 84.31 87 ASP A N 1
ATOM 646 C CA . ASP A 1 87 ? -0.079 5.042 -0.657 1.00 84.31 87 ASP A CA 1
ATOM 647 C C . ASP A 1 87 ? -1.118 4.312 0.230 1.00 84.31 87 ASP A C 1
ATOM 649 O O . ASP A 1 87 ? -2.313 4.302 -0.109 1.00 84.31 87 ASP A O 1
ATOM 653 N N . PRO A 1 88 ? -0.698 3.708 1.365 1.00 84.00 88 PRO A N 1
ATOM 654 C CA . PRO A 1 88 ? -1.612 2.986 2.243 1.00 84.00 88 PRO A CA 1
ATOM 655 C C . PRO A 1 88 ? -2.779 3.865 2.680 1.00 84.00 88 PRO A C 1
ATOM 657 O O . PRO A 1 88 ? -2.617 5.060 2.943 1.00 84.00 88 PRO A O 1
ATOM 660 N N . MET A 1 89 ? -3.964 3.270 2.791 1.00 85.62 89 MET A N 1
ATOM 661 C CA . MET A 1 89 ? -5.092 3.975 3.388 1.00 85.62 89 MET A CA 1
ATOM 662 C C . MET A 1 89 ? -4.833 4.136 4.887 1.00 85.62 89 MET A C 1
ATOM 664 O O . MET A 1 89 ? -4.643 3.145 5.590 1.00 85.62 89 MET A O 1
ATOM 668 N N . GLN A 1 90 ? -4.837 5.370 5.389 1.00 88.06 90 GLN A N 1
ATOM 669 C CA . GLN A 1 90 ? -4.657 5.623 6.817 1.00 88.06 90 GLN A CA 1
ATOM 670 C C . GLN A 1 90 ? -6.003 5.603 7.538 1.00 88.06 90 GLN A C 1
ATOM 672 O O . GLN A 1 90 ? -6.848 6.471 7.320 1.00 88.06 90 GLN A O 1
ATOM 677 N N . LEU A 1 91 ? -6.173 4.645 8.446 1.00 90.50 91 LEU A N 1
ATOM 678 C CA . LEU A 1 91 ? -7.300 4.594 9.367 1.00 90.50 91 LEU A CA 1
ATOM 679 C C . LEU A 1 91 ? -6.869 5.159 10.719 1.00 90.50 91 LEU A C 1
ATOM 681 O O . LEU A 1 91 ? -6.084 4.548 11.447 1.00 90.50 91 LEU A O 1
ATOM 685 N N . ARG A 1 92 ? -7.396 6.333 11.062 1.00 91.75 92 ARG A N 1
ATOM 686 C CA . ARG A 1 92 ? -7.045 7.042 12.296 1.00 91.75 92 ARG A CA 1
ATOM 687 C C . ARG A 1 92 ? -8.103 6.805 13.362 1.00 91.75 92 ARG A C 1
ATOM 689 O O . ARG A 1 92 ? -9.279 7.084 13.154 1.00 91.75 92 ARG A O 1
ATOM 696 N N . LEU A 1 93 ? -7.663 6.278 14.499 1.00 93.38 93 LEU A N 1
ATOM 697 C CA . LEU A 1 93 ? -8.510 5.895 15.620 1.00 93.38 93 LEU A CA 1
ATOM 698 C C . LEU A 1 93 ? -8.302 6.863 16.782 1.00 93.38 93 LEU A C 1
ATOM 700 O O . LEU A 1 93 ? -7.181 7.022 17.269 1.00 93.38 93 LEU A O 1
ATOM 704 N N . TRP A 1 94 ? -9.390 7.461 17.245 1.00 93.38 94 TRP A N 1
ATOM 705 C CA . TRP A 1 94 ? -9.429 8.339 18.413 1.00 93.38 94 TRP A CA 1
ATOM 706 C C . TRP A 1 94 ? -10.094 7.620 19.587 1.00 93.38 94 TRP A C 1
ATOM 708 O O . TRP A 1 94 ? -10.621 6.515 19.431 1.00 93.38 94 TRP A O 1
ATOM 718 N N . ASP A 1 95 ? -10.076 8.209 20.781 1.00 93.38 95 ASP A N 1
ATOM 719 C CA . ASP A 1 95 ? -10.687 7.563 21.948 1.00 93.38 95 ASP A CA 1
ATOM 720 C C . ASP A 1 95 ? -12.214 7.425 21.765 1.00 93.38 95 ASP A C 1
ATOM 722 O O . ASP A 1 95 ? -12.804 6.416 22.155 1.00 93.38 95 ASP A O 1
ATOM 726 N N . GLU A 1 96 ? -12.819 8.392 21.074 1.00 92.75 96 GLU A N 1
ATOM 727 C CA . GLU A 1 96 ? -14.232 8.536 20.712 1.00 92.75 96 GLU A CA 1
ATOM 728 C C . GLU A 1 96 ? -14.685 7.542 19.634 1.00 92.75 96 GLU A C 1
ATOM 730 O O . GLU A 1 96 ? -15.879 7.281 19.469 1.00 92.75 96 GLU A O 1
ATOM 735 N N . THR A 1 97 ? -13.736 6.941 18.910 1.00 94.50 97 THR A N 1
ATOM 736 C CA . THR A 1 97 ? -14.001 5.817 18.000 1.00 94.50 97 THR A CA 1
ATOM 737 C C . THR A 1 97 ? -14.572 4.617 18.766 1.00 94.50 97 THR A C 1
ATOM 739 O O . THR A 1 97 ? -15.287 3.783 18.203 1.00 94.50 97 THR A O 1
ATOM 742 N N . PHE A 1 98 ? -14.313 4.553 20.073 1.00 96.12 98 PHE A N 1
ATOM 743 C CA . PHE A 1 98 ? -14.694 3.464 20.952 1.00 96.12 98 PHE A CA 1
ATOM 744 C C . PHE A 1 98 ? -15.708 3.903 22.003 1.00 96.12 98 PHE A C 1
ATOM 746 O O . PHE A 1 98 ? -15.792 5.058 22.412 1.00 96.12 98 PHE A O 1
ATOM 753 N N . ARG A 1 99 ? -16.463 2.933 22.516 1.00 95.94 99 ARG A N 1
ATOM 754 C CA . ARG A 1 99 ? -17.262 3.129 23.725 1.00 95.94 99 ARG A CA 1
ATOM 755 C C . ARG A 1 99 ? -16.322 3.352 24.926 1.00 95.94 99 ARG A C 1
ATOM 757 O O . ARG A 1 99 ? -15.260 2.714 24.981 1.00 95.94 99 ARG A O 1
ATOM 764 N N . PRO A 1 100 ? -16.692 4.205 25.902 1.00 93.75 100 PRO A N 1
ATOM 765 C CA . PRO A 1 100 ? -15.832 4.532 27.040 1.00 93.75 100 PRO 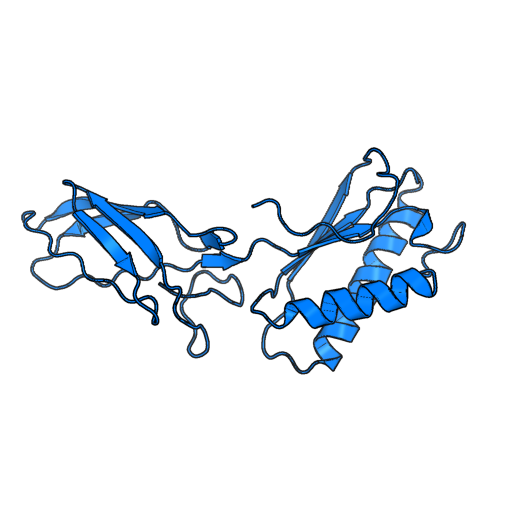A CA 1
ATOM 766 C C . PRO A 1 100 ? -15.308 3.287 27.767 1.00 93.75 100 PRO A C 1
ATOM 768 O O . PRO A 1 100 ? -16.071 2.364 28.053 1.00 93.75 100 PRO A O 1
ATOM 771 N N . GLY A 1 101 ? -13.995 3.240 28.024 1.00 93.38 101 GLY A N 1
ATOM 772 C CA . GLY A 1 101 ? -13.330 2.127 28.718 1.00 93.38 101 GLY A CA 1
ATOM 773 C C . GLY A 1 101 ? -13.377 0.771 27.999 1.00 93.38 101 GLY A C 1
ATOM 774 O O . GLY A 1 101 ? -13.041 -0.249 28.595 1.00 93.38 101 GLY A O 1
ATOM 775 N N . SER A 1 102 ? -13.811 0.728 26.735 1.00 96.69 102 SER A N 1
ATOM 776 C CA . SER A 1 102 ? -14.015 -0.507 25.976 1.00 96.69 102 SER A CA 1
ATOM 777 C C . SER A 1 102 ? -13.178 -0.552 24.699 1.00 96.69 102 SER A C 1
ATOM 779 O O . SER A 1 102 ? -12.759 0.478 24.168 1.00 96.69 102 SER A O 1
ATOM 781 N N . ILE A 1 103 ? -12.988 -1.765 24.174 1.00 98.00 103 ILE A N 1
ATOM 782 C CA . ILE A 1 103 ? -12.475 -2.005 22.818 1.00 98.00 103 ILE A CA 1
ATOM 783 C C . ILE A 1 103 ? -13.569 -1.910 21.748 1.00 98.00 103 ILE A C 1
ATOM 785 O O . ILE A 1 103 ? -13.259 -1.883 20.565 1.00 98.00 103 ILE A O 1
ATOM 789 N N . LYS A 1 104 ? -14.852 -1.884 22.138 1.00 97.38 104 LYS A N 1
ATOM 790 C CA . LYS A 1 104 ? -15.975 -1.897 21.193 1.00 97.38 104 LYS A CA 1
ATOM 791 C C . LYS A 1 104 ? -16.127 -0.543 20.508 1.00 97.38 104 LYS A C 1
ATOM 793 O O . LYS A 1 104 ? -16.183 0.477 21.191 1.00 97.38 104 LYS A O 1
ATOM 798 N N . LEU A 1 105 ? -16.274 -0.557 19.186 1.00 95.19 105 LEU A N 1
ATOM 799 C CA . LEU A 1 105 ? -16.557 0.632 18.384 1.00 95.19 105 LEU A CA 1
ATOM 800 C C . LEU A 1 105 ? -17.923 1.248 18.727 1.00 95.19 105 LEU A C 1
ATOM 802 O O . LEU A 1 105 ? -18.854 0.567 19.180 1.00 95.19 105 LEU A O 1
ATOM 806 N N . THR A 1 106 ? -18.052 2.554 18.500 1.00 95.69 106 THR A N 1
ATOM 807 C CA . THR A 1 106 ? -19.368 3.196 18.398 1.00 95.69 106 THR A CA 1
ATOM 808 C C . THR A 1 106 ? -20.083 2.728 17.125 1.00 95.69 106 THR A C 1
ATOM 810 O O . THR A 1 106 ? -19.455 2.240 16.184 1.00 95.69 106 THR A O 1
ATOM 813 N N . ASN A 1 107 ? -21.413 2.854 17.076 1.00 93.00 107 ASN A N 1
ATOM 814 C CA . ASN A 1 107 ? -22.171 2.419 15.897 1.00 93.00 107 ASN A CA 1
ATOM 815 C C . ASN A 1 107 ? -21.817 3.256 14.654 1.00 93.00 107 ASN A C 1
ATOM 817 O O . ASN A 1 107 ? -21.772 2.714 13.555 1.00 93.00 107 ASN A O 1
ATOM 821 N N . SER A 1 108 ? -21.532 4.554 14.826 1.00 90.56 108 SER A N 1
ATOM 822 C CA . SER A 1 108 ? -21.087 5.417 13.726 1.00 90.56 108 SER A CA 1
ATOM 823 C C . SER A 1 108 ? -19.706 5.012 13.219 1.00 90.56 108 SER A C 1
ATOM 825 O O . SER A 1 108 ? -19.528 4.870 12.017 1.00 90.56 108 SER A O 1
ATOM 827 N N . ALA A 1 109 ? -18.756 4.742 14.122 1.00 91.69 109 ALA A N 1
ATOM 828 C CA . ALA A 1 109 ? -17.418 4.313 13.734 1.00 91.69 109 ALA A CA 1
ATOM 829 C C . ALA A 1 109 ? -17.426 2.982 12.975 1.00 91.69 109 ALA A C 1
ATOM 831 O O . ALA A 1 109 ? -16.653 2.819 12.036 1.00 91.69 109 ALA A O 1
ATOM 832 N N . LEU A 1 110 ? -18.305 2.045 13.348 1.00 92.19 110 LEU A N 1
ATOM 833 C CA . LEU A 1 110 ? -18.475 0.798 12.603 1.00 92.19 110 LEU A CA 1
ATOM 834 C C . LEU A 1 110 ? -18.994 1.057 11.179 1.00 92.19 110 LEU A C 1
ATOM 836 O O . LEU A 1 110 ? -18.413 0.552 10.225 1.00 92.19 110 LEU A O 1
ATOM 840 N N . ALA A 1 111 ? -20.032 1.886 11.031 1.00 90.06 111 ALA A N 1
ATOM 841 C CA . ALA A 1 111 ? -20.587 2.229 9.720 1.00 90.06 111 ALA A CA 1
ATOM 842 C C . ALA A 1 111 ? -19.581 2.981 8.831 1.00 90.06 111 ALA A C 1
ATOM 844 O O . ALA A 1 111 ? -19.548 2.788 7.617 1.00 90.06 111 ALA A O 1
ATOM 845 N N . ASP A 1 112 ? -18.748 3.841 9.418 1.00 88.94 112 ASP A N 1
ATOM 846 C CA . ASP A 1 112 ? -17.691 4.524 8.676 1.00 88.94 112 ASP A CA 1
ATOM 847 C C . ASP A 1 112 ? -16.578 3.554 8.275 1.00 88.94 112 ASP A C 1
ATOM 849 O O . ASP A 1 112 ? -16.130 3.596 7.133 1.00 88.94 112 ASP A O 1
ATOM 853 N N . LEU A 1 113 ? -16.196 2.618 9.148 1.00 90.25 113 LEU A N 1
ATOM 854 C CA . LEU A 1 113 ? -15.207 1.587 8.835 1.00 90.25 113 LEU A CA 1
ATOM 855 C C . LEU A 1 113 ? -15.639 0.693 7.663 1.00 90.25 113 LEU A C 1
ATOM 857 O O . LEU A 1 113 ? -14.823 0.388 6.797 1.00 90.25 113 LEU A O 1
ATOM 861 N N . GLU A 1 114 ? -16.917 0.320 7.592 1.00 89.69 114 GLU A N 1
ATOM 862 C CA . GLU A 1 114 ? -17.479 -0.422 6.456 1.00 89.69 114 GLU A CA 1
ATOM 863 C C . GLU A 1 114 ? -17.303 0.334 5.131 1.00 89.69 114 GLU A C 1
ATOM 865 O O . GLU A 1 114 ? -16.869 -0.255 4.136 1.00 89.69 114 GLU A O 1
ATOM 870 N N . LYS A 1 115 ? -17.547 1.652 5.127 1.00 85.81 115 LYS A N 1
ATOM 871 C CA . LYS A 1 115 ? -17.303 2.501 3.950 1.00 85.81 115 LYS A CA 1
ATOM 872 C C . LYS A 1 115 ? -15.821 2.534 3.588 1.00 85.81 115 LYS A C 1
ATOM 874 O O . LYS A 1 115 ? -15.495 2.359 2.418 1.00 85.81 115 LYS A O 1
ATOM 879 N N . VAL A 1 116 ? -14.925 2.695 4.567 1.00 84.06 116 VAL A N 1
ATOM 880 C CA . VAL A 1 116 ? -13.469 2.699 4.322 1.00 84.06 116 VAL A CA 1
ATOM 881 C C . VAL A 1 116 ? -13.031 1.417 3.642 1.00 84.06 116 VAL A C 1
ATOM 883 O O . VAL A 1 116 ? -12.356 1.468 2.618 1.00 84.06 116 VAL A O 1
ATOM 886 N N . VAL A 1 117 ? -13.436 0.268 4.183 1.00 86.25 117 VAL A N 1
ATOM 887 C CA . VAL A 1 117 ? -13.045 -1.023 3.616 1.00 86.25 117 VAL A CA 1
ATOM 888 C C . VAL A 1 117 ? -13.642 -1.202 2.219 1.00 86.25 117 VAL A C 1
ATOM 890 O O . VAL A 1 117 ? -12.978 -1.750 1.350 1.00 86.25 117 VAL A O 1
ATOM 893 N N . SER A 1 118 ? -14.841 -0.678 1.941 1.00 83.19 118 SER A N 1
ATOM 894 C CA . SER A 1 118 ? -15.405 -0.684 0.579 1.00 83.19 118 SER A CA 1
ATOM 895 C C . SER A 1 118 ? -14.614 0.149 -0.440 1.00 83.19 118 SER A C 1
ATOM 897 O O . SER A 1 118 ? -14.614 -0.190 -1.619 1.00 83.19 118 SER A O 1
ATOM 899 N N . MET A 1 119 ? -13.894 1.186 0.002 1.00 78.31 119 MET A N 1
ATOM 900 C CA . MET A 1 119 ? -13.038 2.015 -0.860 1.00 78.31 119 MET A CA 1
ATOM 901 C C . MET A 1 119 ? -11.674 1.372 -1.159 1.00 78.31 119 MET A C 1
ATOM 903 O O . MET A 1 119 ? -10.962 1.831 -2.047 1.00 78.31 119 MET A O 1
ATOM 907 N N . LEU A 1 120 ? -11.283 0.310 -0.445 1.00 79.31 120 LEU A N 1
ATOM 908 C CA . LEU A 1 120 ? -10.007 -0.381 -0.681 1.00 79.31 120 LEU A CA 1
ATOM 909 C C . LEU A 1 120 ? -9.975 -1.165 -2.010 1.00 79.31 120 LEU A C 1
ATOM 911 O O . LEU A 1 120 ? -8.894 -1.508 -2.489 1.00 79.31 120 LEU A O 1
ATOM 915 N N . ARG A 1 121 ? -11.137 -1.393 -2.640 1.00 68.81 121 ARG A N 1
ATOM 916 C CA . ARG A 1 121 ? -11.292 -2.151 -3.899 1.00 68.81 121 ARG A CA 1
ATOM 917 C C . ARG A 1 121 ? -10.560 -1.530 -5.097 1.00 68.81 121 ARG A C 1
ATOM 919 O O . ARG A 1 121 ? -10.203 -2.250 -6.024 1.00 68.81 121 ARG A O 1
ATOM 926 N N . ASP A 1 122 ? -10.242 -0.235 -5.053 1.00 66.00 122 ASP A N 1
ATOM 927 C CA . ASP A 1 122 ? -9.546 0.484 -6.134 1.00 66.00 122 ASP A CA 1
ATOM 928 C C . ASP A 1 122 ? -8.015 0.318 -6.067 1.00 66.00 122 ASP A C 1
ATOM 930 O O . ASP A 1 122 ? -7.242 1.272 -6.167 1.00 66.00 122 ASP A O 1
ATOM 934 N N . GLY A 1 123 ? -7.562 -0.919 -5.858 1.00 66.25 123 GLY A N 1
ATOM 935 C CA . GLY A 1 123 ? -6.147 -1.286 -5.870 1.00 66.25 123 GLY A CA 1
ATOM 936 C C . GLY A 1 123 ? -5.358 -0.917 -4.610 1.00 66.25 123 GLY A C 1
ATOM 937 O O . GLY A 1 123 ? -4.136 -0.782 -4.669 1.00 66.25 123 GLY A O 1
ATOM 938 N N . ARG A 1 124 ? -6.029 -0.762 -3.460 1.00 75.06 124 ARG A N 1
ATOM 939 C CA . ARG A 1 124 ? -5.378 -0.552 -2.158 1.00 75.06 124 ARG A CA 1
ATOM 940 C C . ARG A 1 124 ? -5.507 -1.801 -1.293 1.00 75.06 124 ARG A C 1
ATOM 942 O O . ARG A 1 124 ? -6.480 -1.972 -0.574 1.00 75.06 124 ARG A O 1
ATOM 949 N N . SER A 1 125 ? -4.480 -2.641 -1.291 1.00 79.25 125 SER A N 1
ATOM 950 C CA . SER A 1 125 ? -4.390 -3.810 -0.402 1.00 79.25 125 SER A CA 1
ATOM 951 C C . SER A 1 125 ? -3.646 -3.527 0.906 1.00 79.25 125 SER A C 1
ATOM 953 O O . SER A 1 125 ? -3.297 -4.460 1.627 1.00 79.25 125 SER A O 1
ATOM 955 N N . GLU A 1 126 ? -3.377 -2.259 1.235 1.00 86.75 126 GLU A N 1
ATOM 956 C CA . GLU A 1 126 ? -2.685 -1.890 2.469 1.00 86.75 126 GLU A CA 1
ATOM 957 C C . GLU A 1 126 ? -3.443 -0.822 3.260 1.00 86.75 126 GLU A C 1
ATOM 959 O O . GLU A 1 126 ? -3.801 0.239 2.737 1.00 86.75 126 GLU A O 1
ATOM 964 N N . VAL A 1 127 ? -3.637 -1.106 4.549 1.00 89.81 127 VAL A N 1
ATOM 965 C CA . VAL A 1 127 ? -4.207 -0.188 5.537 1.00 89.81 127 VAL A CA 1
ATOM 966 C C . VAL A 1 127 ? -3.188 0.046 6.644 1.00 89.81 127 VAL A C 1
ATOM 968 O O . VAL A 1 127 ? -2.630 -0.893 7.213 1.00 89.81 127 VAL A O 1
ATOM 971 N N . GLU A 1 128 ? -2.971 1.309 6.982 1.00 91.75 128 GLU A N 1
ATOM 972 C CA . GLU A 1 128 ? -2.202 1.718 8.150 1.00 91.75 128 GLU A CA 1
ATOM 973 C C . GLU A 1 128 ? -3.162 2.171 9.252 1.00 91.75 128 GLU A C 1
ATOM 975 O O . GLU A 1 128 ? -3.823 3.204 9.141 1.00 91.75 128 GLU A O 1
ATOM 980 N N . ILE A 1 129 ? -3.245 1.390 10.329 1.00 94.56 129 ILE A N 1
ATOM 981 C CA . ILE A 1 129 ? -4.036 1.729 11.510 1.00 94.56 129 ILE A CA 1
ATOM 982 C C . ILE A 1 129 ? -3.183 2.586 12.444 1.00 94.56 129 ILE A C 1
ATOM 984 O O . ILE A 1 129 ? -2.173 2.126 12.978 1.00 94.56 129 ILE A O 1
ATOM 988 N N . ILE A 1 130 ? -3.620 3.817 12.691 1.00 94.56 130 ILE A N 1
ATOM 989 C CA . ILE A 1 130 ? -2.950 4.763 13.584 1.00 94.56 130 ILE A CA 1
ATOM 990 C C . ILE A 1 130 ? -3.861 5.024 14.778 1.00 94.56 130 ILE A C 1
ATOM 992 O O . ILE A 1 130 ? -4.900 5.669 14.644 1.00 94.56 130 ILE A O 1
ATOM 996 N N . TYR A 1 131 ? -3.465 4.558 15.961 1.00 94.75 131 TYR A N 1
ATOM 997 C CA . TYR A 1 131 ? -4.107 4.986 17.199 1.00 94.75 131 TYR A CA 1
ATOM 998 C C . TYR A 1 131 ? -3.572 6.357 17.607 1.0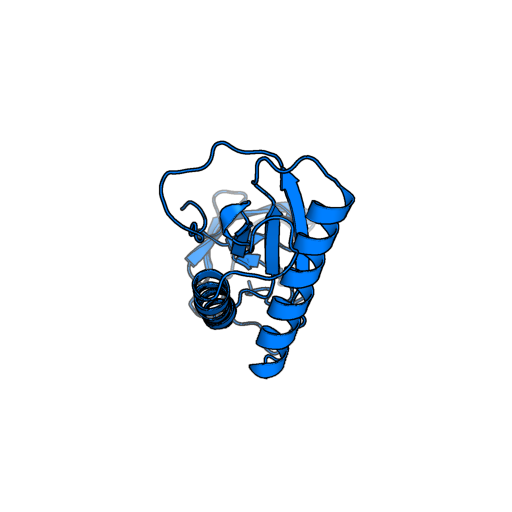0 94.75 131 TYR A C 1
ATOM 1000 O O . TYR A 1 131 ? -2.413 6.467 18.018 1.00 94.75 131 TYR A O 1
ATOM 1008 N N . ALA A 1 132 ? -4.425 7.372 17.486 1.00 94.19 132 ALA A N 1
ATOM 1009 C CA . ALA A 1 132 ? -4.122 8.784 17.696 1.00 94.19 132 ALA A CA 1
ATOM 1010 C C . ALA A 1 132 ? -4.620 9.343 19.045 1.00 94.19 132 ALA A C 1
ATOM 1012 O O . ALA A 1 132 ? -4.255 10.455 19.425 1.00 94.19 132 ALA A O 1
ATOM 1013 N N . GLY A 1 133 ? -5.423 8.560 19.776 1.00 90.38 133 GLY A N 1
ATOM 1014 C CA . GLY A 1 133 ? -6.089 8.965 21.015 1.00 90.38 133 GLY A CA 1
ATOM 1015 C C . GLY A 1 133 ? -5.176 9.320 22.200 1.00 90.38 133 GLY A C 1
ATOM 1016 O O . GLY A 1 133 ? -3.980 9.000 22.259 1.00 90.38 133 GLY A O 1
ATOM 1017 N N . ALA A 1 134 ? -5.779 9.979 23.188 1.00 91.50 134 ALA A N 1
ATOM 1018 C CA . ALA A 1 134 ? -5.148 10.395 24.432 1.00 91.50 134 ALA A CA 1
ATOM 1019 C C . ALA A 1 134 ? -5.109 9.280 25.496 1.00 91.50 134 ALA A C 1
ATOM 1021 O O . ALA A 1 134 ? -4.448 9.457 26.521 1.00 91.50 134 ALA A O 1
ATOM 1022 N N . GLU A 1 135 ? -5.732 8.123 25.254 1.00 93.50 135 GLU A N 1
ATOM 1023 C CA . GLU A 1 135 ? -5.608 6.952 26.125 1.00 93.50 135 GLU A CA 1
ATOM 1024 C C . GLU A 1 135 ? -4.132 6.580 26.367 1.00 93.50 135 GLU A C 1
ATOM 1026 O O . GLU A 1 135 ? -3.276 6.641 25.474 1.00 93.50 135 GLU A O 1
ATOM 1031 N N . ARG A 1 136 ? -3.817 6.224 27.615 1.00 91.94 136 ARG A N 1
ATOM 1032 C CA . ARG A 1 136 ? -2.458 5.898 28.073 1.00 91.94 136 ARG A CA 1
ATOM 1033 C C . ARG A 1 136 ? -2.329 4.473 28.579 1.00 91.94 136 ARG A C 1
ATOM 1035 O O . ARG A 1 136 ? -1.204 4.010 28.724 1.00 91.94 136 ARG A O 1
ATOM 1042 N N . ASN A 1 137 ? -3.432 3.764 28.811 1.00 95.25 137 ASN A N 1
ATOM 1043 C CA . ASN A 1 137 ? -3.413 2.354 29.170 1.00 95.25 137 ASN A CA 1
ATOM 1044 C C . ASN A 1 137 ? -3.012 1.490 27.953 1.00 95.25 137 ASN A C 1
ATOM 1046 O O . ASN A 1 137 ? -3.835 1.292 27.052 1.00 95.25 137 ASN A O 1
ATOM 1050 N N . PRO A 1 138 ? -1.800 0.899 27.927 1.00 95.56 138 PRO A N 1
ATOM 1051 C CA . PRO A 1 138 ? -1.316 0.153 26.764 1.00 95.56 138 PRO A CA 1
ATOM 1052 C C . PRO A 1 138 ? -2.165 -1.079 26.450 1.00 95.56 138 PRO A C 1
ATOM 1054 O O . PRO A 1 138 ? -2.354 -1.426 25.286 1.00 95.56 138 PRO A O 1
ATOM 1057 N N . THR A 1 139 ? -2.714 -1.727 27.479 1.00 97.12 139 THR A N 1
ATOM 1058 C CA . THR A 1 139 ? -3.562 -2.913 27.315 1.00 97.12 139 THR A CA 1
ATOM 1059 C C . THR A 1 139 ? -4.844 -2.560 26.570 1.00 97.12 139 THR A C 1
ATOM 1061 O O . THR A 1 139 ? -5.249 -3.285 25.659 1.00 97.12 139 THR A O 1
ATOM 1064 N N . LEU A 1 140 ? -5.460 -1.425 26.917 1.00 97.00 140 LEU A N 1
ATOM 1065 C CA . LEU A 1 140 ? -6.675 -0.955 26.260 1.00 97.00 140 LEU A CA 1
ATOM 1066 C C . LEU A 1 140 ? -6.392 -0.504 24.823 1.00 97.00 140 LEU A C 1
ATOM 1068 O O . LEU A 1 140 ? -7.113 -0.915 23.916 1.00 97.00 140 LEU A O 1
ATOM 1072 N N . VAL A 1 141 ? -5.317 0.257 24.593 1.00 96.19 141 VAL A N 1
ATOM 1073 C CA . VAL A 1 141 ? -4.935 0.713 23.244 1.00 96.19 141 VAL A CA 1
ATOM 1074 C C . VAL A 1 141 ? -4.627 -0.463 22.316 1.00 96.19 141 VAL A C 1
ATOM 1076 O O . VAL A 1 141 ? -5.180 -0.554 21.221 1.00 96.19 141 VAL A O 1
ATOM 1079 N N . LEU A 1 142 ? -3.810 -1.423 22.756 1.00 96.50 142 LEU A N 1
ATOM 1080 C CA . LEU A 1 142 ? -3.501 -2.612 21.955 1.00 96.50 142 LEU A CA 1
ATOM 1081 C C . LEU A 1 142 ? -4.727 -3.512 21.748 1.00 96.50 142 LEU A C 1
ATOM 1083 O O . LEU A 1 142 ? -4.828 -4.190 20.726 1.00 96.50 142 LEU A O 1
ATOM 1087 N N . GLY A 1 143 ? -5.654 -3.551 22.709 1.00 97.88 143 GLY A N 1
ATOM 1088 C CA . GLY A 1 143 ? -6.945 -4.220 22.548 1.00 97.88 143 GLY A CA 1
ATOM 1089 C C . GLY A 1 143 ? -7.802 -3.562 21.465 1.00 97.88 143 GLY A C 1
ATOM 1090 O O . GLY A 1 143 ? -8.333 -4.253 20.603 1.00 97.88 143 GLY A O 1
ATOM 1091 N N . ARG A 1 144 ? -7.874 -2.229 21.468 1.00 97.62 144 ARG A N 1
ATOM 1092 C CA . ARG A 1 144 ? -8.594 -1.417 20.477 1.00 97.62 144 ARG A CA 1
ATOM 1093 C C . ARG A 1 144 ? -8.041 -1.594 19.063 1.00 97.62 144 ARG A C 1
ATOM 1095 O O . ARG A 1 144 ? -8.814 -1.853 18.147 1.00 97.62 144 ARG A O 1
ATOM 1102 N N . ILE A 1 145 ? -6.718 -1.522 18.894 1.00 96.81 145 ILE A N 1
ATOM 1103 C CA . ILE A 1 145 ? -6.060 -1.731 17.592 1.00 96.81 145 ILE A CA 1
ATOM 1104 C C . ILE A 1 145 ? -6.374 -3.130 17.048 1.00 96.81 145 ILE A C 1
ATOM 1106 O O . ILE A 1 145 ? -6.825 -3.248 15.912 1.00 96.81 145 ILE A O 1
ATOM 1110 N N . ARG A 1 146 ? -6.195 -4.180 17.864 1.00 97.44 146 ARG A N 1
ATOM 1111 C CA . ARG A 1 146 ? -6.479 -5.567 17.450 1.00 97.44 146 ARG A CA 1
ATOM 1112 C C . ARG A 1 146 ? -7.944 -5.780 17.087 1.00 97.44 146 ARG A C 1
ATOM 1114 O O . ARG A 1 146 ? -8.235 -6.420 16.087 1.00 97.44 146 ARG A O 1
ATOM 1121 N N . PHE A 1 147 ? -8.861 -5.203 17.860 1.00 97.62 147 PHE A N 1
ATOM 1122 C CA . PHE A 1 147 ? -10.289 -5.303 17.574 1.00 97.62 147 PHE A CA 1
ATOM 1123 C C . PHE A 1 147 ? -10.650 -4.681 16.217 1.00 97.62 147 PHE A C 1
ATOM 1125 O O . PHE A 1 147 ? -11.420 -5.254 15.451 1.00 97.62 147 PHE A O 1
ATOM 1132 N N . VAL A 1 148 ? -10.063 -3.527 15.884 1.00 96.75 148 VAL A N 1
ATOM 1133 C CA . VAL A 1 148 ? -10.260 -2.898 14.569 1.00 96.75 148 VAL A CA 1
ATOM 1134 C C . VAL A 1 148 ? -9.618 -3.723 13.453 1.00 96.75 148 VAL A C 1
ATOM 1136 O O . VAL A 1 148 ? -10.242 -3.907 12.414 1.00 96.75 148 VAL A O 1
ATOM 1139 N N . GLU A 1 149 ? -8.417 -4.260 13.665 1.00 96.00 149 GLU A N 1
ATOM 1140 C CA . GLU A 1 149 ? -7.731 -5.145 12.713 1.00 96.00 149 GLU A CA 1
ATOM 1141 C C . GLU A 1 149 ? -8.579 -6.379 12.359 1.00 96.00 149 GLU A C 1
ATOM 1143 O O . GLU A 1 149 ? -8.716 -6.722 11.181 1.00 96.00 149 GLU A O 1
ATOM 1148 N N . GLU A 1 150 ? -9.202 -7.009 13.359 1.00 95.69 150 GLU A N 1
ATOM 1149 C CA . GLU A 1 150 ? -10.111 -8.144 13.174 1.00 95.69 150 GLU A CA 1
ATOM 1150 C C . GLU A 1 150 ? -11.330 -7.765 12.323 1.00 95.69 150 GLU A C 1
ATOM 1152 O O . GLU A 1 150 ? -11.665 -8.488 11.381 1.00 95.69 150 GLU A O 1
ATOM 1157 N N . ILE A 1 151 ? -11.958 -6.617 12.603 1.00 94.56 151 ILE A N 1
ATOM 1158 C CA . ILE A 1 151 ? -13.116 -6.131 11.839 1.00 94.56 151 ILE A CA 1
A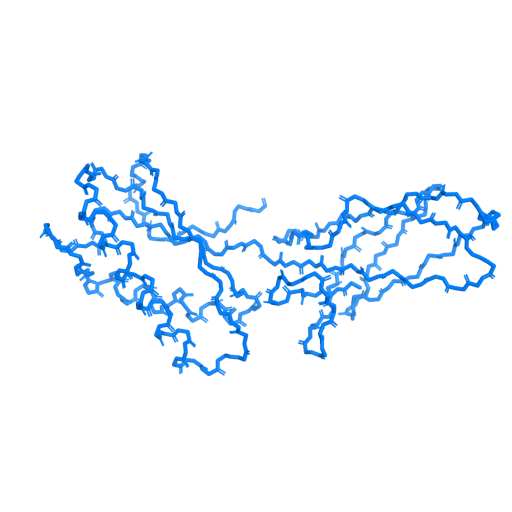TOM 1159 C C . ILE A 1 151 ? -12.722 -5.806 10.399 1.00 94.56 151 ILE A C 1
ATOM 1161 O O . ILE A 1 151 ? -13.375 -6.279 9.472 1.00 94.56 151 ILE A O 1
ATOM 1165 N N . VAL A 1 152 ? -11.646 -5.044 10.194 1.00 92.94 152 VAL A N 1
ATOM 1166 C CA . VAL A 1 152 ? -11.146 -4.688 8.857 1.00 92.94 152 VAL A CA 1
ATOM 1167 C C . VAL A 1 152 ? -10.846 -5.948 8.048 1.00 92.94 152 VAL A C 1
ATOM 1169 O O . VAL A 1 152 ? -11.281 -6.073 6.904 1.00 92.94 152 VAL A O 1
ATOM 1172 N N . SER A 1 153 ? -10.168 -6.918 8.659 1.00 92.12 153 SER A N 1
ATOM 1173 C CA . SER A 1 153 ? -9.849 -8.187 8.006 1.00 92.12 153 SER A CA 1
ATOM 1174 C C . SER A 1 153 ? -11.100 -9.001 7.672 1.00 92.12 153 SER A C 1
ATOM 1176 O O . SER A 1 153 ? -11.146 -9.666 6.638 1.00 92.12 153 SER A O 1
ATOM 1178 N N . ALA A 1 154 ? -12.115 -8.989 8.539 1.00 92.38 154 ALA A N 1
ATOM 1179 C CA . ALA A 1 154 ? -13.382 -9.672 8.289 1.00 92.38 154 ALA A CA 1
ATOM 1180 C C . ALA A 1 154 ? -14.165 -9.013 7.144 1.00 92.38 154 ALA A C 1
ATOM 1182 O O . ALA A 1 154 ? -14.618 -9.714 6.240 1.00 92.38 154 ALA A O 1
ATOM 1183 N N . LEU A 1 155 ? -14.262 -7.680 7.145 1.00 90.88 155 LEU A N 1
ATOM 1184 C CA . LEU A 1 155 ? -14.915 -6.906 6.089 1.00 90.88 155 LEU A CA 1
ATOM 1185 C C . LEU A 1 155 ? -14.227 -7.109 4.735 1.00 90.88 155 LEU A C 1
ATOM 1187 O O . LEU A 1 155 ? -14.909 -7.344 3.744 1.00 90.88 155 LEU A O 1
ATOM 1191 N N . TRP A 1 156 ? -12.891 -7.103 4.696 1.00 89.12 156 TRP A N 1
ATOM 1192 C CA . TRP A 1 156 ? -12.128 -7.366 3.472 1.00 89.12 156 TRP A CA 1
ATOM 1193 C C . TRP A 1 156 ? -12.400 -8.765 2.910 1.00 89.12 156 TRP A C 1
ATOM 1195 O O . TRP A 1 156 ? -12.714 -8.919 1.733 1.00 89.12 156 TRP A O 1
ATOM 1205 N N . ARG A 1 157 ? -12.363 -9.801 3.762 1.00 88.69 157 ARG A N 1
ATOM 1206 C CA . ARG A 1 157 ? -12.673 -11.180 3.341 1.00 88.69 157 ARG A CA 1
ATOM 1207 C C . ARG A 1 157 ? -14.102 -11.318 2.823 1.00 88.69 157 ARG A C 1
ATOM 1209 O O . ARG A 1 157 ? -14.326 -12.033 1.852 1.00 88.69 157 ARG A O 1
ATOM 1216 N N . ALA A 1 158 ? -15.057 -10.634 3.451 1.00 88.81 158 ALA A N 1
ATOM 1217 C CA . ALA A 1 158 ? -16.456 -10.662 3.038 1.00 88.81 158 ALA A CA 1
ATOM 1218 C C . ALA A 1 158 ? -16.688 -10.045 1.646 1.00 88.81 158 ALA A C 1
ATOM 1220 O O . ALA A 1 158 ? -17.675 -10.381 0.997 1.00 88.81 158 ALA A O 1
ATOM 1221 N N . GLN A 1 159 ? -15.784 -9.185 1.165 1.00 83.38 159 GLN A N 1
ATOM 1222 C CA . GLN A 1 159 ? -15.867 -8.589 -0.173 1.00 83.38 159 GLN A CA 1
ATOM 1223 C C . GLN A 1 159 ? -15.390 -9.520 -1.299 1.00 83.38 159 GLN A C 1
ATOM 1225 O O . GLN A 1 159 ? -15.637 -9.221 -2.466 1.00 83.38 159 GLN A O 1
ATOM 1230 N N . GLY A 1 160 ? -14.758 -10.654 -0.972 1.00 77.00 160 GLY A N 1
ATOM 1231 C CA . GLY A 1 160 ? -14.294 -11.628 -1.965 1.00 77.00 160 GLY A CA 1
ATOM 1232 C C . GLY A 1 160 ? -13.053 -11.187 -2.745 1.00 77.00 160 GLY A C 1
ATOM 1233 O O . GLY A 1 160 ? -12.809 -11.701 -3.833 1.00 77.00 160 GLY A O 1
ATOM 1234 N N . GLU A 1 161 ? -12.281 -10.240 -2.210 1.00 71.62 161 GLU A N 1
ATOM 1235 C CA . GLU A 1 161 ? -11.074 -9.726 -2.857 1.00 71.62 161 GLU A CA 1
ATOM 1236 C C . GLU A 1 161 ? -9.976 -10.796 -2.947 1.00 71.62 161 GLU A C 1
ATOM 1238 O O . GLU A 1 161 ? -9.725 -11.550 -2.004 1.00 71.62 161 GLU A O 1
ATOM 1243 N N . HIS A 1 162 ? -9.306 -10.860 -4.100 1.00 69.38 162 HIS A N 1
ATOM 1244 C CA . HIS A 1 162 ? -8.323 -11.907 -4.407 1.00 69.38 162 HIS A CA 1
ATOM 1245 C C . HIS A 1 162 ? -6.939 -11.662 -3.791 1.00 69.38 162 HIS A C 1
ATOM 1247 O O . HIS A 1 162 ? -6.109 -12.571 -3.759 1.00 69.38 162 HIS A O 1
ATOM 1253 N N . TRP A 1 163 ? -6.687 -10.451 -3.291 1.00 73.94 163 TRP A N 1
ATOM 1254 C CA . TRP A 1 163 ? -5.404 -10.059 -2.716 1.00 73.94 163 TRP A CA 1
ATOM 1255 C C . TRP A 1 163 ? -5.423 -10.122 -1.190 1.00 73.94 163 TRP A C 1
ATOM 1257 O O . TRP A 1 163 ? -6.429 -9.836 -0.534 1.00 73.94 163 TRP A O 1
ATOM 1267 N N . SER A 1 164 ? -4.280 -10.468 -0.599 1.00 79.19 164 SER A N 1
ATOM 1268 C CA . SER A 1 164 ? -4.103 -10.388 0.849 1.00 79.19 164 SER A CA 1
ATOM 1269 C C . SER A 1 164 ? -4.084 -8.929 1.298 1.00 79.19 164 SER A C 1
ATOM 1271 O O . SER A 1 164 ? -3.268 -8.150 0.811 1.00 79.19 164 SER A O 1
ATOM 1273 N N . LEU A 1 165 ? -4.927 -8.578 2.269 1.00 87.06 165 LEU A N 1
ATOM 1274 C CA . LEU A 1 165 ? -4.854 -7.281 2.931 1.00 87.06 165 LEU A CA 1
ATOM 1275 C C . LEU A 1 165 ? -3.648 -7.242 3.873 1.00 87.06 165 LEU A C 1
ATOM 1277 O O . LEU A 1 165 ? -3.552 -8.039 4.810 1.00 87.06 165 LEU A O 1
ATOM 1281 N N . ARG A 1 166 ? -2.752 -6.283 3.657 1.00 88.00 166 ARG A N 1
ATOM 1282 C CA . ARG A 1 166 ? -1.667 -5.950 4.574 1.00 88.00 166 ARG A CA 1
ATOM 1283 C C . ARG A 1 166 ? -2.143 -4.883 5.554 1.00 88.00 166 ARG A C 1
ATOM 1285 O O . ARG A 1 166 ? -2.606 -3.819 5.155 1.00 88.00 166 ARG A O 1
ATOM 1292 N N . ILE A 1 167 ? -1.997 -5.156 6.846 1.00 91.62 167 ILE A N 1
ATOM 1293 C CA . ILE A 1 167 ? -2.307 -4.190 7.900 1.00 91.62 167 ILE A CA 1
ATOM 1294 C C . ILE A 1 167 ? -1.018 -3.842 8.634 1.00 91.62 167 ILE A C 1
ATOM 1296 O O . ILE A 1 167 ? -0.303 -4.718 9.121 1.00 91.62 167 ILE A O 1
ATOM 1300 N N . THR A 1 168 ? -0.723 -2.549 8.715 1.00 93.38 168 THR A N 1
ATOM 1301 C CA . THR A 1 168 ? 0.338 -2.010 9.570 1.00 93.38 168 THR A CA 1
ATOM 1302 C C . THR A 1 168 ? -0.279 -1.216 10.712 1.00 93.38 168 THR A C 1
ATOM 1304 O O . THR A 1 168 ? -1.425 -0.771 10.636 1.00 93.38 168 THR A O 1
ATOM 1307 N N . ARG A 1 169 ? 0.461 -1.079 11.816 1.00 94.75 169 ARG A N 1
ATOM 1308 C CA . ARG A 1 169 ? -0.035 -0.434 13.033 1.00 94.75 169 ARG A CA 1
ATOM 1309 C C . ARG A 1 169 ? 0.958 0.571 13.580 1.00 94.75 169 ARG A C 1
ATOM 1311 O O . ARG A 1 169 ? 2.148 0.278 13.689 1.00 94.75 169 ARG A O 1
ATOM 1318 N N . GLN A 1 170 ? 0.438 1.710 14.006 1.00 92.94 170 GLN A N 1
ATOM 1319 C CA . GLN A 1 170 ? 1.171 2.714 14.756 1.00 92.94 170 GLN A CA 1
ATOM 1320 C C . GLN A 1 170 ? 0.348 3.168 15.962 1.00 92.94 170 GLN A C 1
ATOM 1322 O O . GLN A 1 170 ? -0.874 3.288 15.898 1.00 92.94 170 GLN A O 1
ATOM 1327 N N . TRP A 1 171 ? 1.031 3.453 17.068 1.00 91.19 171 TRP A N 1
ATOM 1328 C CA . TRP A 1 171 ? 0.460 4.187 18.191 1.00 91.19 171 TRP A CA 1
ATOM 1329 C C . TRP A 1 171 ? 1.260 5.473 18.353 1.00 91.19 171 TRP A C 1
ATOM 1331 O O . TRP A 1 171 ? 2.441 5.441 18.700 1.00 91.19 171 TRP A O 1
ATOM 1341 N N . ARG A 1 172 ? 0.623 6.603 18.051 1.00 90.12 172 ARG A N 1
ATOM 1342 C CA . ARG A 1 172 ? 1.216 7.933 18.162 1.00 90.12 172 ARG A CA 1
ATOM 1343 C C . ARG A 1 172 ? 0.142 8.880 18.653 1.00 90.12 172 ARG A C 1
ATOM 1345 O O . ARG A 1 172 ? -0.856 9.051 17.979 1.00 90.12 172 ARG A O 1
ATOM 1352 N N . VAL A 1 173 ? 0.364 9.514 19.794 1.00 83.75 173 VAL A N 1
ATOM 1353 C CA . VAL A 1 173 ? -0.544 10.547 20.298 1.00 83.75 173 VAL A CA 1
ATOM 1354 C C . VAL A 1 173 ? -0.486 11.753 19.367 1.00 83.75 173 VAL A C 1
ATOM 1356 O O . VAL A 1 173 ? 0.605 12.249 19.083 1.00 83.75 173 VAL A O 1
ATOM 1359 N N . GLU A 1 174 ? -1.641 12.227 18.916 1.00 84.38 174 GLU A N 1
ATOM 1360 C CA . GLU A 1 174 ? -1.748 13.408 18.061 1.00 84.38 174 GLU A CA 1
ATOM 1361 C C . GLU A 1 174 ? -2.787 14.396 18.611 1.00 84.38 174 GLU A C 1
ATOM 1363 O O . GLU A 1 174 ? -3.605 14.047 19.462 1.00 84.38 174 GLU A O 1
ATOM 1368 N N . GLU A 1 175 ? -2.753 15.647 18.145 1.00 76.38 175 GLU A N 1
ATOM 1369 C CA . GLU A 1 175 ? -3.808 16.616 18.456 1.00 76.38 175 GLU A CA 1
ATOM 1370 C C . GLU A 1 175 ? -5.090 16.232 17.708 1.00 76.38 175 GLU A C 1
ATOM 1372 O O . GLU A 1 175 ? -5.079 16.097 16.483 1.00 76.38 175 GLU A O 1
ATOM 1377 N N . HIS A 1 176 ? -6.189 16.043 18.442 1.00 67.00 176 HIS A N 1
ATOM 1378 C CA . HIS A 1 176 ? -7.474 15.638 17.873 1.00 67.00 176 HIS A CA 1
ATOM 1379 C C . HIS A 1 176 ? -8.028 16.751 16.963 1.00 67.00 176 HIS A C 1
ATOM 1381 O O . HIS A 1 176 ? -8.391 17.818 17.464 1.00 67.00 176 HIS A O 1
ATOM 1387 N N . PRO A 1 177 ? -8.146 16.549 15.634 1.00 60.34 177 PRO A N 1
ATOM 1388 C CA . PRO A 1 177 ? -8.782 17.525 14.767 1.00 60.34 177 PRO A CA 1
ATOM 1389 C C . PRO A 1 177 ? -10.296 17.530 15.036 1.00 60.34 177 PRO A C 1
ATOM 1391 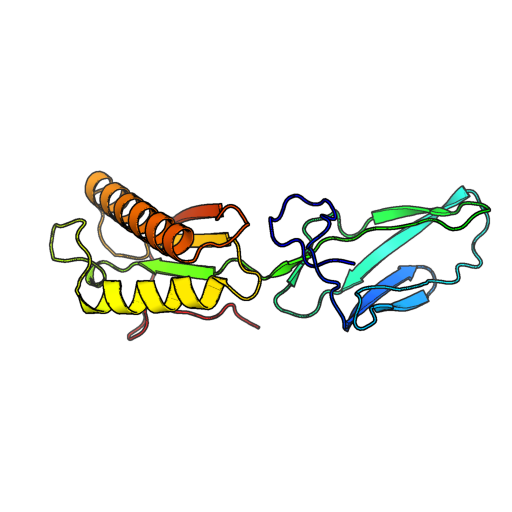O O . PRO A 1 177 ? -10.872 16.484 15.323 1.00 60.34 177 PRO A O 1
ATOM 1394 N N . PRO A 1 178 ? -10.988 18.670 14.926 1.00 47.81 178 PRO A N 1
ATOM 1395 C CA . PRO A 1 178 ? -12.386 18.802 15.352 1.00 47.81 178 PRO A CA 1
ATOM 1396 C C . PRO A 1 178 ? -13.409 17.927 14.594 1.00 47.81 178 PRO A C 1
ATOM 1398 O O . PRO A 1 178 ? -14.560 17.858 15.012 1.00 47.81 178 PRO A O 1
ATOM 1401 N N . SER A 1 179 ? -13.038 17.250 13.499 1.00 44.66 179 SER A N 1
ATOM 1402 C CA . SER A 1 179 ? -13.909 16.290 12.803 1.00 44.66 179 SER A CA 1
ATOM 1403 C C . SER A 1 179 ? -13.118 15.356 11.871 1.00 44.66 179 SER A C 1
ATOM 1405 O O . SER A 1 179 ? -12.132 15.781 11.276 1.00 44.66 179 SER A O 1
ATOM 1407 N N . MET A 1 180 ? -13.623 14.129 11.701 1.00 51.28 180 MET A N 1
ATOM 1408 C CA . MET A 1 180 ? -13.272 13.083 10.715 1.00 51.28 180 MET A CA 1
ATOM 1409 C C . MET A 1 180 ? -12.387 11.908 11.173 1.00 51.28 180 MET A C 1
ATOM 1411 O O . MET A 1 180 ? -11.264 12.057 11.647 1.00 51.28 180 MET A O 1
ATOM 1415 N N . LEU A 1 181 ? -12.917 10.708 10.899 1.00 52.41 181 LEU A N 1
ATOM 1416 C CA . LEU A 1 181 ? -12.255 9.395 10.941 1.00 52.41 181 LEU A CA 1
ATOM 1417 C C . LEU A 1 181 ? -11.379 9.120 9.704 1.00 52.41 181 LEU A C 1
ATOM 1419 O O . LEU A 1 181 ? -10.629 8.147 9.682 1.00 52.41 181 LEU A O 1
ATOM 1423 N N . LEU A 1 182 ? -11.467 9.961 8.670 1.00 51.03 182 LEU A N 1
ATOM 1424 C CA . LEU A 1 182 ? -10.843 9.724 7.374 1.00 51.03 182 LEU A CA 1
ATOM 1425 C C . LEU A 1 182 ? -10.077 10.951 6.909 1.00 51.03 182 LEU A C 1
ATOM 1427 O O . LEU A 1 182 ? -10.634 12.041 6.802 1.00 51.03 182 LEU A O 1
ATOM 1431 N N . ARG A 1 183 ? -8.798 10.754 6.598 1.00 50.31 183 ARG A N 1
ATOM 1432 C CA . ARG A 1 183 ? -8.020 11.698 5.806 1.00 50.31 183 ARG A CA 1
ATOM 1433 C C . ARG A 1 183 ? -7.597 10.959 4.548 1.00 50.31 183 ARG A C 1
ATOM 1435 O O . ARG A 1 183 ? -6.927 9.935 4.648 1.00 50.31 183 ARG A O 1
ATOM 1442 N N . GLU A 1 184 ? -7.994 11.463 3.385 1.00 39.91 184 GLU A N 1
ATOM 1443 C CA . GLU A 1 184 ? -7.383 11.017 2.134 1.00 39.91 184 GLU A CA 1
ATOM 1444 C C . GLU A 1 184 ? -5.864 11.272 2.197 1.00 39.91 184 GLU A C 1
ATOM 1446 O O . GLU A 1 184 ? -5.423 12.199 2.899 1.00 39.91 184 GLU A O 1
ATOM 1451 N N . PRO A 1 185 ? -5.039 10.457 1.513 1.00 38.69 185 PRO A N 1
ATOM 1452 C CA . PRO A 1 185 ? -3.611 10.726 1.414 1.00 38.69 185 PRO A CA 1
ATOM 1453 C C . PRO A 1 185 ? -3.406 12.153 0.905 1.00 38.69 185 PRO A C 1
ATOM 1455 O O . PRO A 1 185 ? -4.139 12.614 0.030 1.00 38.69 185 PRO A O 1
ATOM 1458 N N . ARG A 1 186 ? -2.425 12.870 1.463 1.00 35.25 186 ARG A N 1
ATOM 1459 C CA . ARG A 1 186 ? -2.079 14.194 0.932 1.00 35.25 186 ARG A CA 1
ATOM 1460 C C . ARG A 1 186 ? -1.668 14.057 -0.546 1.00 35.25 186 ARG A C 1
ATOM 1462 O O . ARG A 1 186 ? -1.004 13.066 -0.854 1.00 35.25 186 ARG A O 1
ATOM 1469 N N . PRO A 1 187 ? -2.069 15.014 -1.407 1.00 36.72 187 PRO A N 1
ATOM 1470 C CA . PRO A 1 187 ? -1.683 15.025 -2.816 1.00 36.72 187 PRO A CA 1
ATOM 1471 C C . PRO A 1 187 ? -0.162 15.048 -2.994 1.00 36.72 187 PRO A C 1
ATOM 1473 O O . PRO A 1 187 ? 0.536 15.582 -2.097 1.00 36.72 187 PRO A O 1
#

Organism: NCBI:txid2975484

InterPro domains:
  IPR013783 Immunoglobulin-like fold [G3DSA:2.60.40.10] (1-85)